Protein 1F5M (pdb70)

Foldseek 3Di:
DPPDDLVVLLDDDLPDALVVLLVSLLVNLCVQLVPAQALLRSQQSNQVSVVSSVVSNVQAWAKWGKWFFDPDDQTKTAGGHMDHDDFDGIGHQPAAQFNPCQVVVAKDWFQAQVPPPRHDDGDPQFGIKIKHFQAAPVGHTGIIIIITGNHGRRDDVVCRVSRNVSSPVSNVRHDD/DDPPDDLCCLLDDALPPALVVLLVSLLVNLCVQLVPAQALQSSQQVNQVSVVSSCVSPVFAWAKWGKWFQDPVHNQKTAGGHMDHDDFDGIDGQPAAQFNPCQNVVHKDWFQARVVPPRHDDRDPQFGTKIKHFQAAPVGHTGIIIIITGNHGPRDDVVCVVSVNVVSPSSNVRHDD

B-factor: mean 28.33, std 9.07, range [12.51, 95.67]

Sequence (353 aa):
STGFHHADHVNYSSNLNKEEILEQLLLSYEGLSDGQVNWVCNLSNASSLIWHAYKSLAVDINWAGFYVTQASEENTLILGPFQGKVACQMIQFGKGVCGTAASTKETQIVPDVNKYPGHIACDGETKSEIVVPIISNDGKTLGVIDIDCLDYEGFDHVDKEFLEKLAKLINKSCVFSSTGFHHADHVNYSSNLNKEEILEQLLLSYEGLSDGQVNWVCNLSNASSLIWHAYKSLAVDINWAGFYVTQASEENTLILGPFQGKVACQMIQFGKGVCGTAASTKETQIVPDVNKYPGHIACDGETKSEIVVPIISNDGKTLGVIDIDCLDYEGFDHVDKEFLEKLAKLINKSCVF

InterPro domains:
  IPR000614 Free Met sulfoxide reductase conserved site [PS01320] (115-132)
  IPR003018 GAF domain [PF01590] (68-174)
  IPR029016 GAF-like domain superfamily [G3DSA:3.30.450.40] (1-180)
  IPR051330 Phosphatase regulators and Met sulfoxide reductases [PTHR21021] (39-167)

CATH classification: 3.30.450.40

Structure (mmCIF, N/CA/C/O backbone):
data_1F5M
#
_entry.id   1F5M
#
_cell.length_a   73.640
_cell.length_b   73.640
_cell.length_c   162.480
_cell.angle_alpha   90.00
_cell.angle_beta   90.00
_cell.angle_gamma   90.00
#
_symmetry.space_group_name_H-M   'P 43 21 2'
#
loop_
_entity.id
_entity.type
_entity.pdbx_description
1 polymer GAF
2 non-polymer 'BROMIDE ION'
3 water water
#
loop_
_atom_site.group_PDB
_atom_site.id
_atom_site.type_symbol
_atom_site.label_atom_id
_atom_site.label_alt_id
_atom_site.label_comp_id
_atom_site.label_asym_id
_atom_site.label_entity_id
_atom_site.label_seq_id
_atom_site.pdbx_PDB_ins_code
_atom_site.Cartn_x
_atom_site.Cartn_y
_atom_site.Cartn_z
_atom_site.occupancy
_atom_site.B_iso_or_equiv
_atom_site.auth_seq_id
_atom_site.auth_comp_id
_atom_site.auth_asym_id
_atom_site.auth_atom_id
_atom_site.pdbx_PDB_model_num
ATOM 1 N N . SER A 1 4 ? 54.007 -4.930 27.645 1.00 37.83 4 SER A N 1
ATOM 2 C CA . SER A 1 4 ? 53.242 -4.971 26.343 1.00 37.44 4 SER A CA 1
ATOM 3 C C . SER A 1 4 ? 51.737 -4.862 26.536 1.00 35.37 4 SER A C 1
ATOM 4 O O . SER A 1 4 ? 51.124 -5.753 27.138 1.00 34.22 4 SER A O 1
ATOM 7 N N . THR A 1 5 ? 51.129 -3.810 25.980 1.00 34.37 5 THR A N 1
ATOM 8 C CA . THR A 1 5 ? 49.690 -3.629 26.129 1.00 33.18 5 THR A CA 1
ATOM 9 C C . THR A 1 5 ? 48.879 -4.745 25.471 1.00 32.52 5 THR A C 1
ATOM 10 O O . THR A 1 5 ? 47.774 -5.033 25.905 1.00 32.27 5 THR A O 1
ATOM 14 N N . GLY A 1 6 ? 49.429 -5.364 24.429 1.00 31.79 6 GLY A N 1
ATOM 15 C CA . GLY A 1 6 ? 48.707 -6.393 23.689 1.00 30.22 6 GLY A CA 1
ATOM 16 C C . GLY A 1 6 ? 47.921 -5.757 22.532 1.00 30.49 6 GLY A C 1
ATOM 17 O O . GLY A 1 6 ? 47.353 -6.475 21.692 1.00 31.12 6 GLY A O 1
ATOM 18 N N . PHE A 1 7 ? 47.858 -4.421 22.497 1.00 27.66 7 PHE A N 1
ATOM 19 C CA . PHE A 1 7 ? 47.146 -3.679 21.429 1.00 26.65 7 PHE A CA 1
ATOM 20 C C . PHE A 1 7 ? 48.049 -3.285 20.236 1.00 27.24 7 PHE A C 1
ATOM 21 O O . PHE A 1 7 ? 49.276 -3.288 20.323 1.00 27.47 7 PHE A O 1
ATOM 29 N N . HIS A 1 8 ? 47.431 -2.941 19.111 1.00 26.28 8 HIS A N 1
ATOM 30 C CA . HIS A 1 8 ? 48.187 -2.499 17.951 1.00 23.78 8 HIS A CA 1
ATOM 31 C C . HIS A 1 8 ? 47.395 -1.281 17.465 1.00 23.05 8 HIS A C 1
ATOM 32 O O . HIS A 1 8 ? 46.196 -1.187 17.767 1.00 21.81 8 HIS A O 1
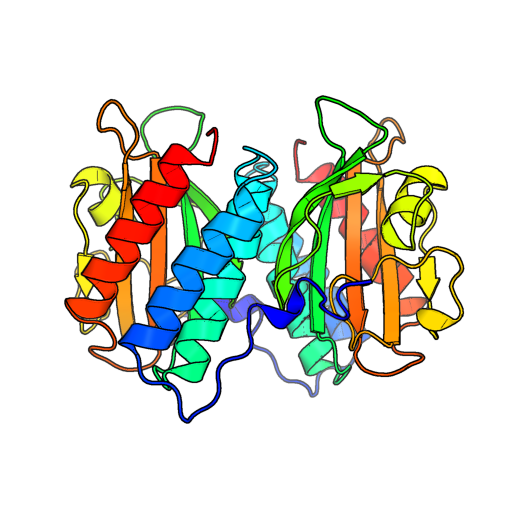ATOM 39 N N . HIS A 1 9 ? 48.054 -0.353 16.766 1.00 20.39 9 HIS A N 1
ATOM 40 C CA . HIS A 1 9 ? 47.357 0.837 16.232 1.00 21.35 9 HIS A CA 1
ATOM 41 C C . HIS A 1 9 ? 46.056 0.485 15.537 1.00 21.08 9 HIS A C 1
ATOM 42 O O . HIS A 1 9 ? 45.041 1.178 15.709 1.00 18.97 9 HIS A O 1
ATOM 49 N N . ALA A 1 10 ? 46.101 -0.566 14.718 1.00 21.45 10 ALA A N 1
ATOM 50 C CA . ALA A 1 10 ? 44.925 -1.002 13.948 1.00 23.58 10 ALA A CA 1
ATOM 51 C C . ALA A 1 10 ? 43.655 -1.231 14.777 1.00 24.05 10 ALA A C 1
ATOM 52 O O . ALA A 1 10 ? 42.537 -1.017 14.300 1.00 24.10 10 ALA A O 1
ATOM 54 N N . ASP A 1 11 ? 43.836 -1.657 16.021 1.00 23.94 11 ASP A N 1
ATOM 55 C CA . ASP A 1 11 ? 42.736 -1.988 16.932 1.00 23.84 11 ASP A CA 1
ATOM 56 C C . ASP A 1 11 ? 41.730 -0.841 17.170 1.00 23.56 11 ASP A C 1
ATOM 57 O O . ASP A 1 11 ? 40.612 -1.089 17.594 1.00 21.74 11 ASP A O 1
ATOM 62 N N . HIS A 1 12 ? 42.143 0.392 16.924 1.00 23.47 12 HIS A N 1
ATOM 63 C CA . HIS A 1 12 ? 41.247 1.537 17.075 1.00 26.46 12 HIS A CA 1
ATOM 64 C C . HIS A 1 12 ? 40.029 1.408 16.158 1.00 27.81 12 HIS A C 1
ATOM 65 O O . HIS A 1 12 ? 38.999 2.036 16.408 1.00 28.79 12 HIS A O 1
ATOM 72 N N . VAL A 1 13 ? 40.120 0.618 15.091 1.00 27.76 13 VAL A N 1
ATOM 73 C CA . VAL A 1 13 ? 38.969 0.528 14.210 1.00 29.60 13 VAL A CA 1
ATOM 74 C C . VAL A 1 13 ? 38.116 -0.705 14.349 1.00 32.08 13 VAL A C 1
ATOM 75 O O . VAL A 1 13 ? 37.636 -1.242 13.380 1.00 34.03 13 VAL A O 1
ATOM 79 N N . ASN A 1 14 ? 37.926 -1.127 15.586 1.00 36.45 14 ASN A N 1
ATOM 80 C CA . ASN A 1 14 ? 37.052 -2.244 15.927 1.00 39.59 14 ASN A CA 1
ATOM 81 C C . ASN A 1 14 ? 35.811 -1.709 16.580 1.00 41.18 14 ASN A C 1
ATOM 82 O O . ASN A 1 14 ? 35.872 -0.975 17.581 1.00 42.13 14 ASN A O 1
ATOM 87 N N . TYR A 1 15 ? 34.672 -2.071 16.007 1.00 41.91 15 TYR A N 1
ATOM 88 C CA . TYR A 1 15 ? 33.390 -1.614 16.528 1.00 41.17 15 TYR A CA 1
ATOM 89 C C . TYR A 1 15 ? 32.380 -2.750 16.380 1.00 42.29 15 TYR A C 1
ATOM 90 O O . TYR A 1 15 ? 32.027 -3.111 15.254 1.00 42.10 15 TYR A O 1
ATOM 99 N N . SER A 1 16 ? 31.913 -3.310 17.490 1.00 41.82 16 SER A N 1
ATOM 100 C CA . SER A 1 16 ? 30.947 -4.390 17.400 1.00 44.54 16 SER A CA 1
ATOM 101 C C . SER A 1 16 ? 29.640 -3.843 16.850 1.00 45.93 16 SER A C 1
ATOM 102 O O . SER A 1 16 ? 29.325 -2.655 17.010 1.00 44.82 16 SER A O 1
ATOM 105 N N . SER A 1 17 ? 28.887 -4.728 16.205 1.00 47.89 17 SER A N 1
ATOM 106 C CA . SER A 1 17 ? 27.612 -4.366 15.610 1.00 48.30 17 SER A CA 1
ATOM 107 C C . SER A 1 17 ? 26.673 -4.070 16.767 1.00 48.56 17 SER A C 1
ATOM 108 O O . SER A 1 17 ? 25.580 -3.509 16.576 1.00 48.50 17 SER A O 1
ATOM 111 N N . ASN A 1 18 ? 27.102 -4.431 17.978 1.00 47.48 18 ASN A N 1
ATOM 112 C CA . ASN A 1 18 ? 26.259 -4.186 19.137 1.00 46.25 18 ASN A CA 1
ATOM 113 C C . ASN A 1 18 ? 26.404 -2.795 19.754 1.00 44.54 18 ASN A C 1
ATOM 114 O O . ASN A 1 18 ? 25.613 -2.408 20.617 1.00 45.77 18 ASN A O 1
ATOM 119 N N . LEU A 1 19 ? 27.405 -2.043 19.311 1.00 42.21 19 LEU A N 1
ATOM 120 C CA . LEU A 1 19 ? 27.604 -0.670 19.785 1.00 41.38 19 LEU A CA 1
ATOM 121 C C . LEU A 1 19 ? 26.620 0.245 19.035 1.00 40.21 19 LEU A C 1
ATOM 122 O O . LEU A 1 19 ? 26.253 -0.054 17.902 1.00 42.55 19 LEU A O 1
ATOM 127 N N . ASN A 1 20 ? 26.178 1.335 19.651 1.00 39.09 20 ASN A N 1
ATOM 128 C CA . ASN A 1 20 ? 25.269 2.255 18.970 1.00 37.82 20 ASN A CA 1
ATOM 129 C C . ASN A 1 20 ? 26.084 3.420 18.402 1.00 37.05 20 ASN A C 1
ATOM 130 O O . ASN A 1 20 ? 27.259 3.580 18.733 1.00 35.93 20 ASN A O 1
ATOM 135 N N . LYS A 1 21 ? 25.443 4.242 17.575 1.00 36.24 21 LYS A N 1
ATOM 136 C CA . LYS A 1 21 ? 26.093 5.374 16.929 1.00 34.53 21 LYS A CA 1
ATOM 137 C C . LYS A 1 21 ? 26.793 6.377 17.860 1.00 34.30 21 LYS A C 1
ATOM 138 O O . LYS A 1 21 ? 27.924 6.811 17.591 1.00 32.30 21 LYS A O 1
ATOM 144 N N . GLU A 1 22 ? 26.133 6.775 18.942 1.00 34.96 22 GLU A N 1
ATOM 145 C CA . GLU A 1 22 ? 26.776 7.704 19.850 1.00 36.15 22 GLU A CA 1
ATOM 146 C C . GLU A 1 22 ? 28.098 7.153 20.409 1.00 35.27 22 GLU A C 1
ATOM 147 O O . GLU A 1 22 ? 29.074 7.888 20.541 1.00 34.29 22 GLU A O 1
ATOM 153 N N . GLU A 1 23 ? 28.106 5.870 20.762 1.00 35.88 23 GLU A N 1
ATOM 154 C CA . GLU A 1 23 ? 29.309 5.201 21.302 1.00 35.72 23 GLU A CA 1
ATOM 155 C C . GLU A 1 23 ? 30.435 5.136 20.282 1.00 33.00 23 GLU A C 1
ATOM 156 O O . GLU A 1 23 ? 31.573 5.511 20.570 1.00 32.21 23 GLU A O 1
ATOM 162 N N . ILE A 1 24 ? 30.124 4.615 19.101 1.00 30.17 24 ILE A N 1
ATOM 163 C CA . ILE A 1 24 ? 31.122 4.549 18.048 1.00 27.82 24 ILE A CA 1
ATOM 164 C C . ILE A 1 24 ? 31.759 5.922 17.800 1.00 26.46 24 ILE A C 1
ATOM 165 O O . ILE A 1 24 ? 32.982 6.032 17.780 1.00 24.48 24 ILE A O 1
ATOM 170 N N . LEU A 1 25 ? 30.946 6.977 17.638 1.00 24.44 25 LEU A N 1
ATOM 171 C CA . LEU A 1 25 ? 31.505 8.277 17.376 1.00 24.29 25 LEU A CA 1
ATOM 172 C C . LEU A 1 25 ? 32.265 8.832 18.586 1.00 24.62 25 LEU A C 1
ATOM 173 O O . LEU A 1 25 ? 33.244 9.573 18.445 1.00 23.75 25 LEU A O 1
ATOM 178 N N . GLU A 1 26 ? 31.820 8.494 19.784 1.00 25.80 26 GLU A N 1
ATOM 179 C CA . GLU A 1 26 ? 32.532 8.967 20.963 1.00 28.34 26 GLU A CA 1
ATOM 180 C C . GLU A 1 26 ? 33.917 8.310 21.010 1.00 25.65 26 GLU A C 1
ATOM 181 O O . GLU A 1 26 ? 34.943 8.966 21.278 1.00 23.28 26 GLU A O 1
ATOM 187 N N . GLN A 1 27 ? 33.939 7.022 20.719 1.00 25.70 27 GLN A N 1
ATOM 188 C CA . GLN A 1 27 ? 35.223 6.293 20.704 1.00 29.29 27 GLN A CA 1
ATOM 189 C C . GLN A 1 27 ? 36.154 6.841 19.607 1.00 28.84 27 GLN A C 1
ATOM 190 O O . GLN A 1 27 ? 37.379 6.914 19.791 1.00 28.16 27 GLN A O 1
ATOM 196 N N . LEU A 1 28 ? 35.575 7.250 18.474 1.00 27.53 28 LEU A N 1
ATOM 197 C CA . LEU A 1 28 ? 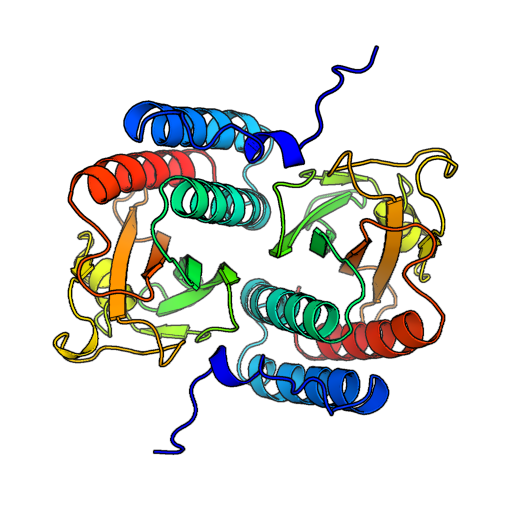36.389 7.779 17.396 1.00 24.71 28 LEU A CA 1
ATOM 198 C C . LEU A 1 28 ? 37.142 9.044 17.829 1.00 24.74 28 LEU A C 1
ATOM 199 O O . LEU A 1 28 ? 38.349 9.159 17.599 1.00 24.61 28 LEU A O 1
ATOM 204 N N . LEU A 1 29 ? 36.450 9.985 18.467 1.00 23.77 29 LEU A N 1
ATOM 205 C CA . LEU A 1 29 ? 37.073 11.224 18.948 1.00 23.18 29 LEU A CA 1
ATOM 206 C C . LEU A 1 29 ? 38.193 10.938 19.941 1.00 23.17 29 LEU A C 1
ATOM 207 O O . LEU A 1 29 ? 39.256 11.600 19.960 1.00 23.96 29 LEU A O 1
ATOM 212 N N . LEU A 1 30 ? 37.907 10.025 20.836 1.00 23.15 30 LEU A N 1
ATOM 213 C CA . LEU A 1 30 ? 38.906 9.623 21.812 1.00 27.16 30 LEU A CA 1
ATOM 214 C C . LEU A 1 30 ? 40.103 8.989 21.094 1.00 25.08 30 LEU A C 1
ATOM 215 O O . LEU A 1 30 ? 41.251 9.283 21.445 1.00 25.49 30 LEU A O 1
ATOM 220 N N . SER A 1 31 ? 39.848 8.108 20.122 1.00 22.99 31 SER A N 1
ATOM 221 C CA . SER A 1 31 ? 40.982 7.464 19.407 1.00 22.06 31 SER A CA 1
ATOM 222 C C . SER A 1 31 ? 41.799 8.545 18.686 1.00 22.76 31 SER A C 1
ATOM 223 O O . SER A 1 31 ? 43.018 8.482 18.703 1.00 21.94 31 SER A O 1
ATOM 226 N N . TYR A 1 32 ? 41.125 9.530 18.071 1.00 21.07 32 TYR A N 1
ATOM 227 C CA . TYR A 1 32 ? 41.797 10.567 17.331 1.00 20.59 32 TYR A CA 1
ATOM 228 C C . TYR A 1 32 ? 42.671 11.352 18.273 1.00 22.87 32 TYR A C 1
ATOM 229 O O . TYR A 1 32 ? 43.730 11.860 17.902 1.00 21.73 32 TYR A O 1
ATOM 238 N N . GLU A 1 33 ? 42.198 11.501 19.503 1.00 24.90 33 GLU A N 1
ATOM 239 C CA . GLU A 1 33 ? 42.947 12.245 20.480 1.00 26.39 33 GLU A CA 1
ATOM 240 C C . GLU A 1 33 ? 44.197 11.450 20.884 1.00 24.89 33 GLU A C 1
ATOM 241 O O . GLU A 1 33 ? 45.307 11.999 20.944 1.00 23.29 33 GLU A O 1
ATOM 247 N N . GLY A 1 34 ? 44.019 10.167 21.149 1.00 24.52 34 GLY A N 1
ATOM 248 C CA . GLY A 1 34 ? 45.154 9.329 21.506 1.00 25.28 34 GLY A CA 1
ATOM 249 C C . GLY A 1 34 ? 46.179 9.255 20.372 1.00 26.29 34 GLY A C 1
ATOM 250 O O . GLY A 1 34 ? 47.393 9.393 20.608 1.00 27.23 34 GLY A O 1
ATOM 251 N N . LEU A 1 35 ? 45.715 9.100 19.132 1.00 23.25 35 LEU A N 1
ATOM 252 C CA . LEU A 1 35 ? 46.655 8.966 18.026 1.00 23.24 35 LEU A CA 1
ATOM 253 C C . LEU A 1 35 ? 47.373 10.227 17.608 1.00 21.97 35 LEU A C 1
ATOM 254 O O . LEU A 1 35 ? 48.477 10.127 17.118 1.00 21.34 35 LEU A O 1
ATOM 259 N N . SER A 1 36 ? 46.746 11.397 17.789 1.00 19.27 36 SER A N 1
ATOM 260 C CA . SER A 1 36 ? 47.329 12.652 17.354 1.00 21.21 36 SER A CA 1
ATOM 261 C C . SER A 1 36 ? 48.099 13.385 18.453 1.00 25.21 36 SER A C 1
ATOM 262 O O . SER A 1 36 ? 48.749 14.416 18.183 1.00 25.21 36 SER A O 1
ATOM 265 N N . ASP A 1 37 ? 48.028 12.870 19.688 1.00 27.24 37 ASP A N 1
ATOM 266 C CA . ASP A 1 37 ? 48.717 13.524 20.794 1.00 32.28 37 ASP A CA 1
ATOM 267 C C . ASP A 1 37 ? 50.195 13.738 20.525 1.00 31.98 37 ASP A C 1
ATOM 268 O O . ASP A 1 37 ? 50.719 14.816 20.784 1.00 35.54 37 ASP A O 1
ATOM 273 N N . GLY A 1 38 ? 50.864 12.715 19.999 1.00 32.20 38 GLY A N 1
ATOM 274 C CA . GLY A 1 38 ? 52.290 12.783 19.759 1.00 30.80 38 GLY A CA 1
ATOM 275 C C . GLY A 1 38 ? 52.970 13.654 18.716 1.00 32.05 38 GLY A C 1
ATOM 276 O O . GLY A 1 38 ? 54.187 13.885 18.853 1.00 30.87 38 GLY A O 1
ATOM 277 N N . GLN A 1 39 ? 52.246 14.119 17.685 1.00 31.39 39 GLN A N 1
ATOM 278 C CA . GLN A 1 39 ? 52.842 14.931 16.608 1.00 31.03 39 GLN A CA 1
ATOM 279 C C . GLN A 1 39 ? 51.848 15.936 16.109 1.00 29.77 39 GLN A C 1
ATOM 280 O O . GLN A 1 39 ? 50.654 15.689 16.195 1.00 30.87 39 GLN A O 1
ATOM 286 N N . VAL A 1 40 ? 52.329 17.052 15.553 1.00 27.95 40 VAL A N 1
ATOM 287 C CA . VAL A 1 40 ? 51.399 18.037 15.000 1.00 27.35 40 VAL A CA 1
ATOM 288 C C . VAL A 1 40 ? 51.370 17.875 13.485 1.00 27.21 40 VAL A C 1
ATOM 289 O O . VAL A 1 40 ? 50.640 18.575 12.799 1.00 26.10 40 VAL A O 1
ATOM 293 N N . ASN A 1 41 ? 52.162 16.927 12.965 1.00 26.21 41 ASN A N 1
ATOM 294 C CA . ASN A 1 41 ? 52.223 16.690 11.514 1.00 26.60 41 ASN A CA 1
ATOM 295 C C . ASN A 1 41 ? 50.821 16.412 10.995 1.00 24.65 41 ASN A C 1
ATOM 296 O O . ASN A 1 41 ? 50.198 15.377 11.298 1.00 24.00 41 ASN A O 1
ATOM 301 N N . TRP A 1 42 ? 50.302 17.340 10.205 1.00 24.81 42 TRP A N 1
ATOM 302 C CA . TRP A 1 42 ? 48.928 17.163 9.765 1.00 24.13 42 TRP A CA 1
ATOM 303 C C . TRP A 1 42 ? 48.694 15.998 8.797 1.00 23.51 42 TRP A C 1
ATOM 304 O O . TRP A 1 42 ? 47.651 15.331 8.866 1.00 23.41 42 TRP A O 1
ATOM 315 N N . VAL A 1 43 ? 49.651 15.700 7.923 1.00 25.84 43 VAL A N 1
ATOM 316 C CA . VAL A 1 43 ? 49.423 14.577 7.002 1.00 23.40 43 VAL A CA 1
ATOM 317 C C . VAL A 1 43 ? 49.212 13.338 7.843 1.00 22.93 43 VAL A C 1
ATOM 318 O O . VAL A 1 43 ? 48.261 12.590 7.617 1.00 23.28 43 VAL A O 1
ATOM 322 N N . CYS A 1 44 ? 50.097 13.126 8.811 1.00 24.53 44 CYS A N 1
ATOM 323 C CA . CYS A 1 44 ? 50.021 11.975 9.708 1.00 24.27 44 CYS A CA 1
ATOM 324 C C . CYS A 1 44 ? 48.704 11.863 10.434 1.00 24.42 44 CYS A C 1
ATOM 325 O O . CYS A 1 44 ? 48.054 10.792 10.415 1.00 22.69 44 CYS A O 1
ATOM 328 N N . ASN A 1 45 ? 48.290 12.968 11.054 1.00 23.87 45 ASN A N 1
ATOM 329 C CA . ASN A 1 45 ? 47.056 12.941 11.815 1.00 22.49 45 ASN A CA 1
ATOM 330 C C . ASN A 1 45 ? 45.835 12.768 10.914 1.00 21.77 45 ASN A C 1
ATOM 331 O O . ASN A 1 45 ? 44.928 11.997 11.260 1.00 20.35 45 ASN A O 1
ATOM 336 N N . LEU A 1 46 ? 45.810 13.417 9.748 1.00 20.34 46 LEU A N 1
ATOM 337 C CA . LEU A 1 46 ? 44.647 13.299 8.867 1.00 22.48 46 LEU A CA 1
ATOM 338 C C . LEU A 1 46 ? 44.534 11.929 8.213 1.00 21.29 46 LEU A C 1
ATOM 339 O O . LEU A 1 46 ? 43.423 11.422 7.959 1.00 23.52 46 LEU A O 1
ATOM 344 N N . SER A 1 47 ? 45.683 11.304 7.955 1.00 21.83 47 SER A N 1
ATOM 345 C CA . SER A 1 47 ? 45.693 10.000 7.358 1.00 19.44 47 SER A CA 1
ATOM 346 C C . SER A 1 47 ? 45.043 9.039 8.321 1.00 19.04 47 SER A C 1
ATOM 347 O O . SER A 1 47 ? 44.176 8.276 7.917 1.00 17.81 47 SER A O 1
ATOM 350 N N . ASN A 1 48 ? 45.460 9.052 9.586 1.00 16.59 48 ASN A N 1
ATOM 351 C CA . ASN A 1 48 ? 44.852 8.141 10.578 1.00 16.27 48 ASN A CA 1
ATOM 352 C C . ASN A 1 48 ? 43.398 8.562 10.806 1.00 16.38 48 ASN A C 1
ATOM 353 O O . ASN A 1 48 ? 42.487 7.716 10.978 1.00 17.78 48 ASN A O 1
ATOM 358 N N . ALA A 1 49 ? 43.148 9.857 10.776 1.00 17.19 49 ALA A N 1
ATOM 359 C CA . ALA A 1 49 ? 41.768 10.331 10.921 1.00 19.44 49 ALA A CA 1
ATOM 360 C C . ALA A 1 49 ? 40.858 9.765 9.831 1.00 19.99 49 ALA A C 1
ATOM 361 O O . ALA A 1 49 ? 39.734 9.372 10.134 1.00 17.27 49 ALA A O 1
ATOM 363 N N . SER A 1 50 ? 41.329 9.687 8.573 1.00 19.52 50 SER A N 1
ATOM 364 C CA . SER A 1 50 ? 40.458 9.191 7.514 1.00 19.82 50 SER A CA 1
ATOM 365 C C . SER A 1 50 ? 40.031 7.718 7.708 1.00 20.45 50 SER A C 1
ATOM 366 O O . SER A 1 50 ? 38.925 7.303 7.320 1.00 18.73 50 SER A O 1
ATOM 369 N N . SER A 1 51 ? 40.943 6.932 8.281 1.00 21.62 51 SER A N 1
ATOM 370 C CA . SER A 1 51 ? 40.723 5.544 8.549 1.00 20.09 51 SER A CA 1
ATOM 371 C C . SER A 1 51 ? 39.715 5.416 9.676 1.00 20.03 51 SER A C 1
ATOM 372 O O . SER A 1 51 ? 38.793 4.575 9.633 1.00 18.93 51 SER A O 1
ATOM 375 N N . LEU A 1 52 ? 39.902 6.205 10.729 1.00 19.18 52 LEU A N 1
ATOM 376 C CA . LEU A 1 52 ? 38.917 6.213 11.812 1.00 20.73 52 LEU A CA 1
ATOM 377 C C . LEU A 1 52 ? 37.511 6.493 11.246 1.00 19.83 52 LEU A C 1
ATOM 378 O O . LEU A 1 52 ? 36.561 5.727 11.500 1.00 17.64 52 LEU A O 1
ATOM 383 N N . ILE A 1 53 ? 37.375 7.571 10.479 1.00 21.27 53 ILE A N 1
ATOM 384 C CA . ILE A 1 53 ? 36.040 7.939 9.936 1.00 20.32 53 ILE A CA 1
ATOM 385 C C . ILE A 1 53 ? 35.461 6.842 9.083 1.00 20.33 53 ILE A C 1
ATOM 386 O O . ILE A 1 53 ? 34.312 6.456 9.282 1.00 20.53 53 ILE A O 1
ATOM 391 N N . TRP A 1 54 ? 36.280 6.294 8.173 1.00 21.61 54 TRP A N 1
ATOM 392 C CA . TRP A 1 54 ? 35.849 5.241 7.251 1.00 21.09 54 TRP A CA 1
ATOM 393 C C . TRP A 1 54 ? 35.333 4.039 7.976 1.00 23.41 54 TRP A C 1
ATOM 394 O O . TRP A 1 54 ? 34.251 3.527 7.672 1.00 20.46 54 TRP A O 1
ATOM 405 N N . HIS A 1 55 ? 36.122 3.553 8.934 1.00 23.82 55 HIS A N 1
ATOM 406 C CA . HIS A 1 55 ? 35.704 2.367 9.626 1.00 23.62 55 HIS A CA 1
ATOM 407 C C . HIS A 1 55 ? 34.543 2.607 10.530 1.00 23.26 55 HIS A C 1
ATOM 408 O O . HIS A 1 55 ? 33.650 1.747 10.639 1.00 23.70 55 HIS A O 1
ATOM 415 N N . ALA A 1 56 ? 34.510 3.769 11.157 1.00 22.73 56 ALA A N 1
ATOM 416 C CA . ALA A 1 56 ? 33.363 4.061 12.008 1.00 24.31 56 ALA A CA 1
ATOM 417 C C . ALA A 1 56 ? 32.078 4.007 11.166 1.00 25.23 56 ALA A C 1
ATOM 418 O O . ALA A 1 56 ? 31.066 3.408 11.592 1.00 22.86 56 ALA A O 1
ATOM 420 N N . TYR A 1 57 ? 32.095 4.619 9.975 1.00 26.17 57 TYR A N 1
ATOM 421 C CA . TYR A 1 57 ? 30.873 4.620 9.164 1.00 24.83 57 TYR A CA 1
ATOM 422 C C . TYR A 1 57 ? 30.514 3.282 8.580 1.00 27.20 57 TYR A C 1
ATOM 423 O O . TYR A 1 57 ? 29.327 2.963 8.420 1.00 24.78 57 TYR A O 1
ATOM 432 N N . LYS A 1 58 ? 31.518 2.446 8.313 1.00 30.20 58 LYS A N 1
ATOM 433 C CA . LYS A 1 58 ? 31.225 1.130 7.785 1.00 32.22 58 LYS A CA 1
ATOM 434 C C . LYS A 1 58 ? 30.527 0.323 8.879 1.00 33.97 58 LYS A C 1
ATOM 435 O O . LYS A 1 58 ? 29.619 -0.490 8.620 1.00 33.16 58 LYS A O 1
ATOM 441 N N . SER A 1 59 ? 30.925 0.546 10.121 1.00 35.26 59 SER A N 1
ATOM 442 C CA . SER A 1 59 ? 30.293 -0.200 11.207 1.00 37.10 59 SER A CA 1
ATOM 443 C C . SER A 1 59 ? 28.852 0.290 11.405 1.00 37.43 59 SER A C 1
ATOM 444 O O . SER A 1 59 ? 27.949 -0.486 11.762 1.00 39.54 59 SER A O 1
ATOM 447 N N . LEU A 1 60 ? 28.632 1.578 11.171 1.00 36.19 60 LEU A N 1
ATOM 448 C CA . LEU A 1 60 ? 27.291 2.151 11.305 1.00 35.42 60 LEU A CA 1
ATOM 449 C C . LEU A 1 60 ? 26.326 1.725 10.202 1.00 34.21 60 LEU A C 1
ATOM 450 O O . LEU A 1 60 ? 25.159 2.087 10.232 1.00 35.86 60 LEU A O 1
ATOM 455 N N . ALA A 1 61 ? 26.803 0.980 9.222 1.00 34.21 61 ALA A N 1
ATOM 456 C CA . ALA A 1 61 ? 25.954 0.534 8.128 1.00 35.36 61 ALA A CA 1
ATOM 457 C C . ALA A 1 61 ? 25.448 1.689 7.228 1.00 36.05 61 ALA A C 1
ATOM 458 O O . ALA A 1 61 ? 24.430 1.551 6.547 1.00 32.57 61 ALA A O 1
ATOM 460 N N . VAL A 1 62 ? 26.154 2.833 7.246 1.00 36.46 62 VAL A N 1
ATOM 461 C CA . VAL A 1 62 ? 25.816 3.941 6.342 1.00 36.94 62 VAL A CA 1
ATOM 462 C C . VAL A 1 62 ? 26.655 3.479 5.172 1.00 35.22 62 VAL A C 1
ATOM 463 O O . VAL A 1 62 ? 27.827 3.196 5.354 1.00 38.24 62 VAL A O 1
ATOM 467 N N . ASP A 1 63 ? 26.099 3.374 3.975 1.00 33.72 63 ASP A N 1
ATOM 468 C CA . ASP A 1 63 ? 26.928 2.882 2.880 1.00 30.09 63 ASP A CA 1
ATOM 469 C C . ASP A 1 63 ? 27.882 3.929 2.332 1.00 27.53 63 ASP A C 1
ATOM 470 O O . ASP A 1 63 ? 27.668 4.438 1.223 1.00 28.78 63 ASP A O 1
ATOM 475 N N . ILE A 1 64 ? 28.948 4.251 3.058 1.00 23.99 64 ILE A N 1
ATOM 476 C CA . ILE A 1 64 ? 29.876 5.257 2.539 1.00 22.41 64 ILE A CA 1
ATOM 477 C C . ILE A 1 64 ? 30.883 4.736 1.509 1.00 19.75 64 ILE A C 1
ATOM 478 O O . ILE A 1 64 ? 31.307 3.592 1.592 1.00 21.64 64 ILE A O 1
ATOM 483 N N . ASN A 1 65 ? 31.278 5.573 0.544 1.00 20.72 65 ASN A N 1
ATOM 484 C CA . ASN A 1 65 ? 32.245 5.183 -0.495 1.00 19.96 65 ASN A CA 1
ATOM 485 C C . ASN A 1 65 ? 33.485 6.070 -0.475 1.00 20.30 65 ASN A C 1
ATOM 486 O O . ASN A 1 65 ? 34.439 5.811 -1.205 1.00 21.21 65 ASN A O 1
ATOM 491 N N . TRP A 1 66 ? 33.488 7.113 0.340 1.00 20.92 66 TRP A N 1
ATOM 492 C CA . TRP A 1 66 ? 34.701 7.954 0.444 1.00 20.36 66 TRP A CA 1
ATOM 493 C C . TRP A 1 66 ? 34.733 8.652 1.775 1.00 22.00 66 TRP A C 1
ATOM 494 O O . TRP A 1 66 ? 33.690 9.113 2.257 1.00 21.20 66 TRP A O 1
ATOM 505 N N . ALA A 1 67 ? 35.914 8.715 2.396 1.00 20.15 67 ALA A N 1
ATOM 506 C CA . ALA A 1 67 ? 36.061 9.435 3.661 1.00 19.33 67 ALA A CA 1
ATOM 507 C C . ALA A 1 67 ? 37.420 10.106 3.701 1.00 18.85 67 ALA A C 1
ATOM 508 O O . ALA A 1 67 ? 38.486 9.441 3.787 1.00 19.36 67 ALA A O 1
ATOM 510 N N . GLY A 1 68 ? 37.401 11.418 3.602 1.00 16.74 68 GLY A N 1
ATOM 511 C CA . GLY A 1 68 ? 38.662 12.162 3.599 1.00 17.19 68 GLY A CA 1
ATOM 512 C C . GLY A 1 68 ? 38.694 13.640 3.791 1.00 18.65 68 GLY A C 1
ATOM 513 O O . GLY A 1 68 ? 37.701 14.263 4.209 1.00 21.24 68 GLY A O 1
ATOM 514 N N . PHE A 1 69 ? 39.821 14.231 3.404 1.00 19.71 69 PHE A N 1
ATOM 515 C CA . PHE A 1 69 ? 40.079 15.646 3.604 1.00 21.37 69 PHE A CA 1
ATOM 516 C C . PHE A 1 69 ? 40.658 16.397 2.417 1.00 22.20 69 PHE A C 1
ATOM 517 O O . PHE A 1 69 ? 41.344 15.810 1.595 1.00 21.85 69 PHE A O 1
ATOM 525 N N . TYR A 1 70 ? 40.344 17.688 2.311 1.00 20.75 70 TYR A N 1
ATOM 526 C CA . TYR A 1 70 ? 41.045 18.523 1.318 1.00 21.35 70 TYR A CA 1
ATOM 527 C C . TYR A 1 70 ? 41.657 19.554 2.256 1.00 21.98 70 TYR A C 1
ATOM 528 O O . TYR A 1 70 ? 41.087 19.835 3.308 1.00 22.70 70 TYR A O 1
ATOM 537 N N . VAL A 1 71 ? 42.784 20.142 1.879 1.00 23.38 71 VAL A N 1
ATOM 538 C CA . VAL A 1 71 ? 43.441 21.124 2.726 1.00 26.95 71 VAL A CA 1
ATOM 539 C C . VAL A 1 71 ? 43.625 22.414 1.928 1.00 28.92 71 VAL A C 1
ATOM 540 O O . VAL A 1 71 ? 43.874 22.376 0.726 1.00 27.03 71 VAL A O 1
ATOM 544 N N . THR A 1 72 ? 43.464 23.557 2.593 1.00 30.32 72 THR A N 1
ATOM 545 C CA . THR A 1 72 ? 43.611 24.835 1.920 1.00 31.30 72 THR A CA 1
ATOM 546 C C . THR A 1 72 ? 45.038 24.911 1.430 1.00 32.78 72 THR A C 1
ATOM 547 O O . THR A 1 72 ? 45.972 24.742 2.197 1.00 30.74 72 THR A O 1
ATOM 551 N N . GLN A 1 73 ? 45.193 25.148 0.136 1.00 34.95 73 GLN A N 1
ATOM 552 C CA . GLN A 1 73 ? 46.507 25.185 -0.464 1.00 39.60 73 GLN A CA 1
ATOM 553 C C . GLN A 1 73 ? 47.355 26.312 0.081 1.00 42.18 73 GLN A C 1
ATOM 554 O O . GLN A 1 73 ? 46.882 27.429 0.251 1.00 41.06 73 GLN A O 1
ATOM 560 N N . ALA A 1 74 ? 48.615 26.001 0.361 1.00 45.28 74 ALA A N 1
ATOM 561 C CA . ALA A 1 74 ? 49.543 26.972 0.920 1.00 49.87 74 ALA A CA 1
ATOM 562 C C . ALA A 1 74 ? 49.791 28.136 -0.043 1.00 52.50 74 ALA A C 1
ATOM 563 O O . ALA A 1 74 ? 50.073 29.256 0.388 1.00 54.03 74 ALA A O 1
ATOM 565 N N . SER A 1 75 ? 49.671 27.878 -1.342 1.00 55.26 75 SER A N 1
ATOM 566 C CA . SER A 1 75 ? 49.900 28.922 -2.341 1.00 58.01 75 SER A CA 1
ATOM 567 C C . SER A 1 75 ? 48.945 30.138 -2.223 1.00 59.17 75 SER A C 1
ATOM 568 O O . SER A 1 75 ? 48.613 30.599 -1.121 1.00 59.42 75 SER A O 1
ATOM 571 N N . GLU A 1 76 ? 48.517 30.653 -3.370 1.00 60.29 76 GLU A N 1
ATOM 572 C CA . GLU A 1 76 ? 47.650 31.826 -3.421 1.00 61.10 76 GLU A CA 1
ATOM 573 C C . GLU A 1 76 ? 46.162 31.621 -3.112 1.00 60.66 76 GLU A C 1
ATOM 574 O O . GLU A 1 76 ? 45.782 30.656 -2.413 1.00 60.25 76 GLU A O 1
ATOM 580 N N . GLU A 1 77 ? 45.359 32.561 -3.650 1.00 59.24 77 GLU A N 1
ATOM 581 C CA . GLU A 1 77 ? 43.895 32.629 -3.522 1.00 57.54 77 GLU A CA 1
ATOM 582 C C . GLU A 1 77 ? 43.257 31.265 -3.286 1.00 54.49 77 GLU A C 1
ATOM 583 O O . GLU A 1 77 ? 43.270 30.396 -4.163 1.00 54.23 77 GLU A O 1
ATOM 589 N N . ASN A 1 78 ? 42.652 31.135 -2.109 1.00 50.95 78 ASN A N 1
ATOM 590 C CA . ASN A 1 78 ? 42.051 29.909 -1.646 1.00 46.59 78 ASN A CA 1
ATOM 591 C C . ASN A 1 78 ? 41.465 28.868 -2.596 1.00 42.22 78 ASN A C 1
ATOM 592 O O . ASN A 1 78 ? 40.468 29.028 -3.304 1.00 39.17 78 ASN A O 1
ATOM 597 N N . THR A 1 79 ? 42.202 27.770 -2.550 1.00 37.12 79 THR A N 1
ATOM 598 C CA . THR A 1 79 ? 42.021 26.577 -3.322 1.00 32.87 79 THR A CA 1
ATOM 599 C C . THR A 1 79 ? 42.156 25.438 -2.317 1.00 28.72 79 THR A C 1
ATOM 600 O O . THR A 1 79 ? 42.975 25.517 -1.407 1.00 26.71 79 THR A O 1
ATOM 604 N N . LEU A 1 80 ? 41.323 24.411 -2.451 1.00 26.11 80 LEU A N 1
ATOM 605 C CA . LEU A 1 80 ? 41.437 23.233 -1.609 1.00 22.89 80 LEU A CA 1
ATOM 606 C C . LEU A 1 80 ? 42.283 22.256 -2.442 1.00 22.43 80 LEU A C 1
ATOM 607 O O . LEU A 1 80 ? 42.062 22.123 -3.658 1.00 22.57 80 LEU A O 1
ATOM 612 N N . ILE A 1 81 ? 43.228 21.576 -1.811 1.00 23.42 81 ILE A N 1
ATOM 613 C CA . ILE A 1 81 ? 44.048 20.556 -2.491 1.00 26.10 81 ILE A CA 1
ATOM 614 C C . ILE A 1 81 ? 43.828 19.193 -1.758 1.00 26.62 81 ILE A C 1
ATOM 615 O O . ILE A 1 81 ? 43.810 19.134 -0.510 1.00 24.63 81 ILE A O 1
ATOM 620 N N . LEU A 1 82 ? 43.658 18.129 -2.549 1.00 25.82 82 LEU A N 1
ATOM 621 C CA . LEU A 1 82 ? 43.409 16.755 -2.080 1.00 23.58 82 LEU A CA 1
ATOM 622 C C . LEU A 1 82 ? 44.363 16.380 -0.944 1.00 21.68 82 LEU A C 1
ATOM 623 O O . LEU A 1 82 ? 45.548 16.659 -1.038 1.00 22.51 82 LEU A O 1
ATOM 628 N N . GLY A 1 83 ? 43.827 15.791 0.123 1.00 19.47 83 GLY A N 1
ATOM 629 C CA . GLY A 1 83 ? 44.615 15.367 1.274 1.00 19.67 83 GLY A CA 1
ATOM 630 C C . GLY A 1 83 ? 44.326 13.895 1.514 1.00 23.61 83 GLY A C 1
ATOM 631 O O . GLY A 1 83 ? 43.701 13.259 0.657 1.00 24.60 83 GLY A O 1
ATOM 632 N N . PRO A 1 84 ? 44.730 13.307 2.659 1.00 22.05 84 PRO A N 1
ATOM 633 C CA . PRO A 1 84 ? 44.469 11.883 2.884 1.00 21.43 84 PRO A CA 1
ATOM 634 C C . PRO A 1 84 ? 43.019 11.495 2.843 1.00 21.04 84 PRO A C 1
ATOM 635 O O . PRO A 1 84 ? 42.115 12.272 3.269 1.00 18.61 84 PRO A O 1
ATOM 639 N N . PHE A 1 85 ? 42.795 10.282 2.374 1.00 19.60 85 PHE A N 1
ATOM 640 C CA . PHE A 1 85 ? 41.422 9.757 2.291 1.00 19.68 85 PHE A CA 1
ATOM 641 C C . PHE A 1 85 ? 41.356 8.265 2.206 1.00 16.94 85 PHE A C 1
ATOM 642 O O . PHE A 1 85 ? 42.353 7.606 1.898 1.00 19.65 85 PHE A O 1
ATOM 650 N N . GLN A 1 86 ? 40.191 7.705 2.541 1.00 18.15 86 GLN A N 1
ATOM 651 C CA . GLN A 1 86 ? 39.928 6.250 2.385 1.00 19.37 86 GLN A CA 1
ATOM 652 C C . GLN A 1 86 ? 38.869 6.189 1.284 1.00 20.12 86 GLN A C 1
ATOM 653 O O . GLN A 1 86 ? 37.837 6.899 1.350 1.00 18.92 86 GLN A O 1
ATOM 659 N N . GLY A 1 87 ? 39.106 5.391 0.255 1.00 15.72 87 GLY A N 1
ATOM 660 C CA . GLY A 1 87 ? 38.123 5.359 -0.816 1.00 20.95 87 GLY A CA 1
ATOM 661 C C . GLY A 1 87 ? 38.732 5.299 -2.205 1.00 20.76 87 GLY A C 1
ATOM 662 O O . GLY A 1 87 ? 39.871 4.840 -2.344 1.00 18.85 87 GLY A O 1
ATOM 663 N N . LYS A 1 88 ? 37.979 5.712 -3.234 1.00 20.63 88 LYS A N 1
ATOM 664 C CA . LYS A 1 88 ? 38.508 5.665 -4.608 1.00 19.67 88 LYS A CA 1
ATOM 665 C C . LYS A 1 88 ? 39.187 6.984 -4.961 1.00 19.79 88 LYS A C 1
ATOM 666 O O . LYS A 1 88 ? 38.980 7.983 -4.285 1.00 19.89 88 LYS A O 1
ATOM 672 N N . VAL A 1 89 ? 39.990 6.970 -6.027 1.00 20.34 89 VAL A N 1
ATOM 673 C CA . VAL A 1 89 ? 40.722 8.150 -6.527 1.00 18.13 89 VAL A CA 1
ATOM 674 C C . VAL A 1 89 ? 39.735 9.325 -6.640 1.00 18.60 89 VAL A C 1
ATOM 675 O O . VAL A 1 89 ? 38.600 9.155 -7.067 1.00 20.99 89 VAL A O 1
ATOM 679 N N . ALA A 1 90 ? 40.206 10.493 -6.219 1.00 19.56 90 ALA A N 1
ATOM 680 C CA . ALA A 1 90 ? 39.424 11.704 -6.119 1.00 20.44 90 ALA A CA 1
ATOM 681 C C . ALA A 1 90 ? 40.026 12.892 -6.841 1.00 21.54 90 ALA A C 1
ATOM 682 O O . ALA A 1 90 ? 41.190 12.877 -7.212 1.00 20.61 90 ALA A O 1
ATOM 684 N N . CYS A 1 91 ? 39.194 13.931 -7.025 1.00 20.79 91 CYS A N 1
ATOM 685 C CA . CYS A 1 91 ? 39.588 15.167 -7.657 1.00 22.43 91 CYS A CA 1
ATOM 686 C C . CYS A 1 91 ? 40.767 15.799 -6.921 1.00 21.73 91 CYS A C 1
ATOM 687 O O . CYS A 1 91 ? 40.792 15.842 -5.694 1.00 20.81 91 CYS A O 1
ATOM 690 N N . GLN A 1 92 ? 41.728 16.330 -7.670 1.00 23.00 92 GLN A N 1
ATOM 691 C CA . GLN A 1 92 ? 42.934 16.894 -7.075 1.00 24.98 92 GLN A CA 1
ATOM 692 C C . GLN A 1 92 ? 42.836 18.271 -6.449 1.00 26.76 92 GLN A C 1
ATOM 693 O O . GLN A 1 92 ? 43.553 18.576 -5.488 1.00 26.06 92 GLN A O 1
ATOM 699 N N . MET A 1 93 ? 41.960 19.113 -6.986 1.00 26.94 93 MET A N 1
ATOM 700 C CA . MET A 1 93 ? 41.876 20.454 -6.470 1.00 28.70 93 MET A CA 1
ATOM 701 C C . MET A 1 93 ? 40.498 21.004 -6.671 1.00 25.83 93 MET A C 1
ATOM 702 O O . MET A 1 93 ? 39.857 20.722 -7.688 1.00 27.33 93 MET A O 1
ATOM 707 N N . ILE A 1 94 ? 40.047 21.789 -5.700 1.00 24.22 94 ILE A N 1
ATOM 708 C CA . ILE A 1 94 ? 38.740 22.400 -5.745 1.00 24.48 94 ILE A CA 1
ATOM 709 C C . ILE A 1 94 ? 38.902 23.854 -5.339 1.00 26.90 94 ILE A C 1
ATOM 710 O O . ILE A 1 94 ? 39.539 24.158 -4.302 1.00 26.92 94 ILE A O 1
ATOM 715 N N . GLN A 1 95 ? 38.332 24.756 -6.141 1.00 26.50 95 GLN A N 1
ATOM 716 C CA . GLN A 1 95 ? 38.409 26.176 -5.825 1.00 27.33 95 GLN A CA 1
ATOM 717 C C . GLN A 1 95 ? 37.371 26.506 -4.764 1.00 24.41 95 GLN A C 1
ATOM 718 O O . GLN A 1 95 ? 36.308 25.926 -4.734 1.00 24.66 95 GLN A O 1
ATOM 724 N N . PHE A 1 96 ? 37.680 27.422 -3.872 1.00 23.93 96 PHE A N 1
ATOM 725 C CA . PHE A 1 96 ? 36.691 27.803 -2.871 1.00 25.81 96 PHE A CA 1
ATOM 726 C C . PHE A 1 96 ? 35.430 28.268 -3.609 1.00 26.52 96 PHE A C 1
ATOM 727 O O . PHE A 1 96 ? 35.510 28.889 -4.689 1.00 26.12 96 PHE A O 1
ATOM 735 N N . GLY A 1 97 ? 34.270 27.950 -3.055 1.00 24.20 97 GLY A N 1
ATOM 736 C CA . GLY A 1 97 ? 33.031 28.381 -3.692 1.00 23.53 97 GLY A CA 1
ATOM 737 C C . GLY A 1 97 ? 32.484 27.393 -4.699 1.00 22.12 97 GLY A C 1
ATOM 738 O O . GLY A 1 97 ? 31.337 27.524 -5.110 1.00 23.67 97 GLY A O 1
ATOM 739 N N . LYS A 1 98 ? 33.274 26.382 -5.074 1.00 22.62 98 LYS A N 1
ATOM 740 C CA . LYS A 1 98 ? 32.835 25.391 -6.067 1.00 22.80 98 LYS A CA 1
ATOM 741 C C . LYS A 1 98 ? 32.476 24.010 -5.519 1.00 22.00 98 LYS A C 1
ATOM 742 O O . LYS A 1 98 ? 33.326 23.344 -4.897 1.00 21.86 98 LYS A O 1
ATOM 748 N N . GLY A 1 99 ? 31.267 23.538 -5.818 1.00 20.52 99 GLY A N 1
ATOM 749 C CA . GLY A 1 99 ? 30.838 22.239 -5.317 1.00 19.46 99 GLY A CA 1
ATOM 750 C C . GLY A 1 99 ? 30.612 22.249 -3.797 1.00 20.45 99 GLY A C 1
ATOM 751 O O . GLY A 1 99 ? 30.780 23.290 -3.154 1.00 21.05 99 GLY A O 1
ATOM 752 N N . VAL A 1 100 ? 30.243 21.103 -3.215 1.00 21.89 100 VAL A N 1
ATOM 753 C CA . VAL A 1 100 ? 29.982 21.029 -1.780 1.00 21.81 100 VAL A CA 1
ATOM 754 C C . VAL A 1 100 ? 31.206 21.356 -0.916 1.00 21.65 100 VAL A C 1
ATOM 755 O O . VAL A 1 100 ? 31.069 22.060 0.091 1.00 21.83 100 VAL A O 1
ATOM 759 N N . CYS A 1 101 ? 32.383 20.835 -1.275 1.00 20.57 101 CYS A N 1
ATOM 760 C CA . CYS A 1 101 ? 33.591 21.119 -0.515 1.00 22.10 101 CYS A CA 1
ATOM 761 C C . CYS A 1 101 ? 33.947 22.594 -0.627 1.00 21.09 101 CYS A C 1
ATOM 762 O O . CYS A 1 101 ? 34.258 23.220 0.375 1.00 20.44 101 CYS A O 1
ATOM 765 N N . GLY A 1 102 ? 33.914 23.143 -1.847 1.00 20.09 102 GLY A N 1
ATOM 766 C CA . GLY A 1 102 ? 34.266 24.541 -2.038 1.00 20.72 102 GLY A CA 1
ATOM 767 C C . GLY A 1 102 ? 33.254 25.450 -1.341 1.00 21.08 102 GLY A C 1
ATOM 768 O O . GLY A 1 102 ? 33.606 26.545 -0.889 1.00 19.41 102 GLY A O 1
ATOM 769 N N . THR A 1 103 ? 32.012 24.982 -1.210 1.00 20.15 103 THR A N 1
ATOM 770 C CA . THR A 1 103 ? 30.939 25.776 -0.560 1.00 19.09 103 THR A CA 1
ATOM 771 C C . THR A 1 103 ? 31.194 25.778 0.946 1.00 21.71 103 THR A C 1
ATOM 772 O O . THR A 1 103 ? 31.039 26.804 1.594 1.00 20.91 103 THR A O 1
ATOM 776 N N . ALA A 1 104 ? 31.635 24.636 1.493 1.00 23.19 104 ALA A N 1
ATOM 777 C CA . ALA A 1 104 ? 31.953 24.553 2.909 1.00 21.86 104 ALA A CA 1
ATOM 778 C C . ALA A 1 104 ? 33.158 25.482 3.161 1.00 24.13 104 ALA A C 1
ATOM 779 O O . ALA A 1 104 ? 33.273 26.096 4.204 1.00 23.14 104 ALA A O 1
ATOM 781 N N . ALA A 1 105 ? 34.087 25.546 2.217 1.00 25.14 105 ALA A N 1
ATOM 782 C CA . ALA A 1 105 ? 35.267 26.393 2.421 1.00 26.09 105 ALA A CA 1
ATOM 783 C C . ALA A 1 105 ? 34.950 27.897 2.393 1.00 24.31 105 ALA A C 1
ATOM 784 O O . ALA A 1 105 ? 35.484 28.672 3.188 1.00 25.84 105 ALA A O 1
ATOM 786 N N . SER A 1 106 ? 34.092 28.334 1.488 1.00 25.53 106 SER A N 1
ATOM 787 C CA . SER A 1 106 ? 33.786 29.767 1.459 1.00 27.83 106 SER A CA 1
ATOM 788 C C . SER A 1 106 ? 32.814 30.204 2.534 1.00 25.95 106 SER A C 1
ATOM 789 O O . SER A 1 106 ? 32.932 31.310 3.036 1.00 27.94 106 SER A O 1
ATOM 792 N N . THR A 1 107 ? 31.878 29.348 2.925 1.00 25.38 107 THR A N 1
ATOM 793 C CA . THR A 1 107 ? 30.918 29.748 3.940 1.00 23.21 107 THR A CA 1
ATOM 794 C C . THR A 1 107 ? 31.397 29.494 5.363 1.00 23.43 107 THR A C 1
ATOM 795 O O . THR A 1 107 ? 30.881 30.095 6.296 1.00 22.47 107 THR A O 1
ATOM 799 N N . LYS A 1 108 ? 32.367 28.586 5.528 1.00 21.08 108 LYS A N 1
ATOM 800 C CA . LYS A 1 108 ? 32.864 28.176 6.813 1.00 20.66 108 LYS A CA 1
ATOM 801 C C . LYS A 1 108 ? 31.723 27.536 7.560 1.00 22.95 108 LYS A C 1
ATOM 802 O O . LYS A 1 108 ? 31.623 27.605 8.798 1.00 22.85 108 LYS A O 1
ATOM 808 N N . GLU A 1 109 ? 30.866 26.863 6.818 1.00 19.37 109 GLU A N 1
ATOM 809 C CA . GLU A 1 109 ? 29.743 26.231 7.457 1.00 22.21 109 GLU A CA 1
ATOM 810 C C . GLU A 1 109 ? 29.619 24.814 6.946 1.00 21.95 109 GLU A C 1
ATOM 811 O O . GLU A 1 109 ? 30.081 24.498 5.867 1.00 23.86 109 GLU A O 1
ATOM 817 N N . THR A 1 110 ? 28.995 23.950 7.723 1.00 23.45 110 THR A N 1
ATOM 818 C CA . THR A 1 110 ? 28.786 22.571 7.322 1.00 23.45 110 THR A CA 1
ATOM 819 C C . THR A 1 110 ? 27.750 22.436 6.230 1.00 24.17 110 THR A C 1
ATOM 820 O O . THR A 1 110 ? 26.734 23.136 6.222 1.00 23.51 110 THR A O 1
ATOM 824 N N . GLN A 1 111 ? 28.011 21.542 5.271 1.00 22.84 111 GLN A N 1
ATOM 825 C CA . GLN A 1 111 ? 27.059 21.320 4.197 1.00 21.24 111 GLN A CA 1
ATOM 826 C C . GLN A 1 111 ? 26.582 19.879 4.198 1.00 20.84 111 GLN A C 1
ATOM 827 O O . GLN A 1 111 ? 27.406 18.915 4.238 1.00 21.54 111 GLN A O 1
ATOM 833 N N . ILE A 1 112 ? 25.266 19.707 4.183 1.00 19.48 112 ILE A N 1
ATOM 834 C CA . ILE A 1 112 ? 24.650 18.382 4.134 1.00 19.53 112 ILE A CA 1
ATOM 835 C C . ILE A 1 112 ? 23.787 18.295 2.870 1.00 23.18 112 ILE A C 1
ATOM 836 O O . ILE A 1 112 ? 22.756 18.984 2.730 1.00 24.66 112 ILE A O 1
ATOM 841 N N . VAL A 1 113 ? 24.215 17.450 1.930 1.00 20.88 113 VAL A N 1
ATOM 842 C CA . VAL A 1 113 ? 23.537 17.298 0.644 1.00 21.28 113 VAL A CA 1
ATOM 843 C C . VAL A 1 113 ? 22.864 15.931 0.510 1.00 20.91 113 VAL A C 1
ATOM 844 O O . VAL A 1 113 ? 23.538 14.878 0.450 1.00 21.78 113 VAL A O 1
ATOM 848 N N . PRO A 1 114 ? 21.521 15.924 0.491 1.00 20.97 114 PRO A N 1
ATOM 849 C CA . PRO A 1 114 ? 20.746 14.690 0.377 1.00 21.96 114 PRO A CA 1
ATOM 850 C C . PRO A 1 114 ? 20.760 14.016 -0.978 1.00 22.85 114 PRO A C 1
ATOM 851 O O . PRO A 1 114 ? 20.528 12.813 -1.053 1.00 24.40 114 PRO A O 1
ATOM 855 N N . ASP A 1 115 ? 21.034 14.773 -2.040 1.00 23.17 115 ASP A N 1
ATOM 856 C CA . ASP A 1 115 ? 21.072 14.237 -3.411 1.00 22.01 115 ASP A CA 1
ATOM 857 C C . ASP A 1 115 ? 21.987 15.157 -4.203 1.00 22.57 115 ASP A C 1
ATOM 858 O O . ASP A 1 115 ? 21.576 16.257 -4.604 1.00 18.83 115 ASP A O 1
ATOM 863 N N . VAL A 1 116 ? 23.203 14.696 -4.488 1.00 20.65 116 VAL A N 1
ATOM 864 C CA . VAL A 1 116 ? 24.141 15.573 -5.196 1.00 20.25 116 VAL A CA 1
ATOM 865 C C . VAL A 1 116 ? 23.807 15.794 -6.659 1.00 19.77 116 VAL A C 1
ATOM 866 O O . VAL A 1 116 ? 24.392 16.677 -7.306 1.00 17.27 116 VAL A O 1
ATOM 870 N N . ASN A 1 117 ? 22.871 15.022 -7.211 1.00 19.53 117 ASN A N 1
ATOM 871 C CA . ASN A 1 117 ? 22.568 15.253 -8.610 1.00 22.57 117 ASN A CA 1
ATOM 872 C C . ASN A 1 117 ? 21.549 16.387 -8.724 1.00 21.67 117 ASN A C 1
ATOM 873 O O . ASN A 1 117 ? 21.222 16.842 -9.822 1.00 25.11 117 ASN A O 1
ATOM 878 N N . LYS A 1 118 ? 21.055 16.856 -7.590 1.00 21.39 118 LYS A N 1
ATOM 879 C CA . LYS A 1 118 ? 20.104 17.965 -7.601 1.00 22.11 118 LYS A CA 1
ATOM 880 C C . LYS A 1 118 ? 20.803 19.169 -6.962 1.00 22.58 118 LYS A C 1
ATOM 881 O O . LYS A 1 118 ? 20.151 20.121 -6.549 1.00 24.86 118 LYS A O 1
ATOM 887 N N . TYR A 1 119 ? 22.132 19.120 -6.880 1.00 23.87 119 TYR A N 1
ATOM 888 C CA . TYR A 1 119 ? 22.924 20.221 -6.297 1.00 22.51 119 TYR A CA 1
ATOM 889 C C . TYR A 1 119 ? 23.705 20.965 -7.389 1.00 23.49 119 TYR A C 1
ATOM 890 O O . TYR A 1 119 ? 24.691 20.436 -7.922 1.00 25.03 119 TYR A O 1
ATOM 899 N N . PRO A 1 120 ? 23.272 22.188 -7.760 1.00 23.84 120 PRO A N 1
ATOM 900 C CA . PRO A 1 120 ? 23.971 22.954 -8.796 1.00 25.06 120 PRO A CA 1
ATOM 901 C C . PRO A 1 120 ? 25.448 23.180 -8.497 1.00 24.91 120 PRO A C 1
ATOM 902 O O . PRO A 1 120 ? 25.826 23.639 -7.417 1.00 23.77 120 PRO A O 1
ATOM 906 N N . GLY A 1 121 ? 26.289 22.845 -9.465 1.00 25.59 121 GLY A N 1
ATOM 907 C CA . GLY A 1 121 ? 27.703 23.073 -9.301 1.00 24.06 121 GLY A CA 1
ATOM 908 C C . GLY A 1 121 ? 28.408 21.891 -8.667 1.00 24.00 121 GLY A C 1
ATOM 909 O O . GLY A 1 121 ? 29.603 21.987 -8.391 1.00 24.38 121 GLY A O 1
ATOM 910 N N . HIS A 1 122 ? 27.695 20.789 -8.438 1.00 22.27 122 HIS A N 1
ATOM 911 C CA . HIS A 1 122 ? 28.319 19.624 -7.832 1.00 25.11 122 HIS A CA 1
ATOM 912 C C . HIS A 1 122 ? 29.560 19.184 -8.614 1.00 25.93 122 HIS A C 1
ATOM 913 O O . HIS A 1 122 ? 29.578 19.163 -9.850 1.00 25.98 122 HIS A O 1
ATOM 920 N N . ILE A 1 123 ? 30.621 18.847 -7.893 1.00 27.31 123 ILE A N 1
ATOM 921 C CA . ILE A 1 123 ? 31.857 18.393 -8.528 1.00 26.72 123 ILE A CA 1
ATOM 922 C C . ILE A 1 123 ? 31.983 16.973 -8.046 1.00 27.86 123 ILE A C 1
ATOM 923 O O . ILE A 1 123 ? 32.358 16.729 -6.896 1.00 25.11 123 ILE A O 1
ATOM 928 N N . ALA A 1 124 ? 31.604 16.036 -8.907 1.00 26.85 124 ALA A N 1
ATOM 929 C CA . ALA A 1 124 ? 31.630 14.646 -8.549 1.00 27.34 124 ALA A CA 1
ATOM 930 C C . ALA A 1 124 ? 33.007 14.010 -8.787 1.00 26.82 124 ALA A C 1
ATOM 931 O O . ALA A 1 124 ? 33.599 14.160 -9.864 1.00 27.61 124 ALA A O 1
ATOM 933 N N . CYS A 1 125 ? 33.528 13.335 -7.763 1.00 26.91 125 CYS A N 1
ATOM 934 C CA . CYS A 1 125 ? 34.808 12.641 -7.905 1.00 26.74 125 CYS A CA 1
ATOM 935 C C . CYS A 1 125 ? 34.510 11.169 -8.129 1.00 25.81 125 CYS A C 1
ATOM 936 O O . CYS A 1 125 ? 35.266 10.470 -8.818 1.00 25.69 125 CYS A O 1
ATOM 939 N N . ASP A 1 126 ? 33.391 10.700 -7.582 1.00 26.95 126 ASP A N 1
ATOM 940 C CA . ASP A 1 126 ? 32.942 9.300 -7.743 1.00 26.20 126 ASP A CA 1
ATOM 941 C C . ASP A 1 126 ? 31.535 9.402 -8.348 1.00 26.82 126 ASP A C 1
ATOM 942 O O . ASP A 1 126 ? 30.608 10.009 -7.758 1.00 25.08 126 ASP A O 1
ATOM 947 N N . GLY A 1 127 ? 31.375 8.832 -9.539 1.00 26.12 127 GLY A N 1
ATOM 948 C CA . GLY A 1 127 ? 30.082 8.913 -10.178 1.00 28.21 127 GLY A CA 1
ATOM 949 C C . GLY A 1 127 ? 28.962 8.265 -9.379 1.00 28.99 127 GLY A C 1
ATOM 950 O O . GLY A 1 127 ? 27.804 8.656 -9.527 1.00 29.27 127 GLY A O 1
ATOM 951 N N . GLU A 1 128 ? 29.288 7.316 -8.503 1.00 27.52 128 GLU A N 1
ATOM 952 C CA . GLU A 1 128 ? 28.248 6.603 -7.725 1.00 26.06 128 GLU A CA 1
ATOM 953 C C . GLU A 1 128 ? 27.773 7.298 -6.444 1.00 25.75 128 GLU A C 1
ATOM 954 O O . GLU A 1 128 ? 26.827 6.840 -5.781 1.00 21.13 128 GLU A O 1
ATOM 960 N N . THR A 1 129 ? 28.446 8.380 -6.063 1.00 23.19 129 THR A N 1
ATOM 961 C CA . THR A 1 129 ? 28.079 9.092 -4.851 1.00 22.54 129 THR A CA 1
ATOM 962 C C . THR A 1 129 ? 26.703 9.703 -5.009 1.00 23.78 129 THR A C 1
ATOM 963 O O . THR A 1 129 ? 26.428 10.348 -6.015 1.00 21.71 129 THR A O 1
ATOM 967 N N . LYS A 1 130 ? 25.830 9.466 -4.034 1.00 25.42 130 LYS A N 1
ATOM 968 C CA . LYS A 1 130 ? 24.468 10.015 -4.056 1.00 25.21 130 LYS A CA 1
ATOM 969 C C . LYS A 1 130 ? 24.246 11.125 -3.028 1.00 26.30 130 LYS A C 1
ATOM 970 O O . LYS A 1 130 ? 23.458 12.055 -3.258 1.00 25.88 130 LYS A O 1
ATOM 976 N N . SER A 1 131 ? 24.859 11.004 -1.853 1.00 24.61 131 SER A N 1
ATOM 977 C CA . SER A 1 131 ? 24.699 12.051 -0.834 1.00 24.90 131 SER A CA 1
ATOM 978 C C . SER A 1 131 ? 26.074 12.354 -0.270 1.00 23.95 131 SER A C 1
ATOM 979 O O . SER A 1 131 ? 27.002 11.518 -0.390 1.00 22.99 131 SER A O 1
ATOM 982 N N . GLU A 1 132 ? 26.207 13.501 0.377 1.00 22.30 132 GLU A N 1
ATOM 983 C CA . GLU A 1 132 ? 27.518 13.944 0.880 1.00 22.26 132 GLU A CA 1
ATOM 984 C C . GLU A 1 132 ? 27.459 14.949 2.033 1.00 22.85 132 GLU A C 1
ATOM 985 O O . GLU A 1 132 ? 26.503 15.726 2.141 1.00 22.42 132 GLU A O 1
ATOM 991 N N . ILE A 1 133 ? 28.450 14.902 2.931 1.00 21.43 133 ILE A N 1
ATOM 992 C CA . ILE A 1 133 ? 28.523 15.855 4.045 1.00 20.51 133 ILE A CA 1
ATOM 993 C C . ILE A 1 133 ? 29.956 16.408 4.092 1.00 19.84 133 ILE A C 1
ATOM 994 O O . ILE A 1 133 ? 30.994 15.672 3.978 1.00 19.66 133 ILE A O 1
ATOM 999 N N . VAL A 1 134 ? 30.022 17.711 4.224 1.00 18.42 134 VAL A N 1
ATOM 1000 C CA . VAL A 1 134 ? 31.318 18.408 4.277 1.00 16.27 134 VAL A CA 1
ATOM 1001 C C . VAL A 1 134 ? 31.346 19.337 5.450 1.00 18.70 134 VAL A C 1
ATOM 1002 O O . VAL A 1 134 ? 30.470 20.223 5.639 1.00 19.70 134 VAL A O 1
ATOM 1006 N N . VAL A 1 135 ? 32.363 19.136 6.264 1.00 17.83 135 VAL A N 1
ATOM 1007 C CA . VAL A 1 135 ? 32.541 19.975 7.441 1.00 18.31 135 VAL A CA 1
ATOM 1008 C C . VAL A 1 135 ? 33.875 20.719 7.353 1.00 16.84 135 VAL A C 1
ATOM 1009 O O . VAL A 1 135 ? 34.949 20.118 7.205 1.00 20.49 135 VAL A O 1
ATOM 1013 N N . PRO A 1 136 ? 33.839 22.033 7.458 1.00 19.37 136 PRO A N 1
ATOM 1014 C CA . PRO A 1 136 ? 35.101 22.797 7.371 1.00 20.84 136 PRO A CA 1
ATOM 1015 C C . PRO A 1 136 ? 35.946 22.744 8.636 1.00 22.41 136 PRO A C 1
ATOM 1016 O O . PRO A 1 136 ? 35.404 22.581 9.728 1.00 24.68 136 PRO A O 1
ATOM 1020 N N . ILE A 1 137 ? 37.275 22.852 8.484 1.00 24.96 137 ILE A N 1
ATOM 1021 C CA . ILE A 1 137 ? 38.208 22.840 9.614 1.00 23.75 137 ILE A CA 1
ATOM 1022 C C . ILE A 1 137 ? 38.657 24.294 9.734 1.00 24.82 137 ILE A C 1
ATOM 1023 O O . ILE A 1 137 ? 39.337 24.826 8.830 1.00 22.62 137 ILE A O 1
ATOM 1028 N N . ILE A 1 138 ? 38.220 24.944 10.830 1.00 26.32 138 ILE A N 1
ATOM 1029 C CA . ILE A 1 138 ? 38.487 26.357 11.108 1.00 27.35 138 ILE A CA 1
ATOM 1030 C C . ILE A 1 138 ? 39.668 26.585 12.055 1.00 28.76 138 ILE A C 1
ATOM 1031 O O . ILE A 1 138 ? 39.780 25.944 13.096 1.00 29.81 138 ILE A O 1
ATOM 1036 N N . SER A 1 139 ? 40.547 27.514 11.688 1.00 30.67 139 SER A N 1
ATOM 1037 C CA . SER A 1 139 ? 41.732 27.815 12.493 1.00 30.99 139 SER A CA 1
ATOM 1038 C C . SER A 1 139 ? 41.342 28.733 13.645 1.00 32.36 139 SER A C 1
ATOM 1039 O O . SER A 1 139 ? 40.188 29.160 13.751 1.00 30.62 139 SER A O 1
ATOM 1042 N N . ASN A 1 140 ? 42.323 29.062 14.483 1.00 32.97 140 ASN A N 1
ATOM 1043 C CA . ASN A 1 140 ? 42.077 29.951 15.602 1.00 34.56 140 ASN A CA 1
ATOM 1044 C C . ASN A 1 140 ? 41.590 31.308 15.153 1.00 34.92 140 ASN A C 1
ATOM 1045 O O . ASN A 1 140 ? 40.730 31.885 15.804 1.00 34.48 140 ASN A O 1
ATOM 1050 N N . ASP A 1 141 ? 42.135 31.804 14.045 1.00 35.67 141 ASP A N 1
ATOM 1051 C CA . ASP A 1 141 ? 41.745 33.106 13.526 1.00 39.09 141 ASP A CA 1
ATOM 1052 C C . ASP A 1 141 ? 40.466 33.058 12.677 1.00 37.81 141 ASP A C 1
ATOM 1053 O O . ASP A 1 141 ? 40.127 34.034 12.017 1.00 38.41 141 ASP A O 1
ATOM 1058 N N . GLY A 1 142 ? 39.775 31.920 12.667 1.00 37.52 142 GLY A N 1
ATOM 1059 C CA . GLY A 1 142 ? 38.533 31.800 11.915 1.00 35.98 142 GLY A CA 1
ATOM 1060 C C . GLY A 1 142 ? 38.635 31.596 10.408 1.00 36.09 142 GLY A C 1
ATOM 1061 O O . GLY A 1 142 ? 37.675 31.870 9.685 1.00 35.61 142 GLY A O 1
ATOM 1062 N N . LYS A 1 143 ? 39.776 31.104 9.930 1.00 34.04 143 LYS A N 1
ATOM 1063 C CA . LYS A 1 143 ? 39.965 30.863 8.493 1.00 34.10 143 LYS A CA 1
ATOM 1064 C C . LYS A 1 143 ? 39.773 29.363 8.184 1.00 32.78 143 LYS A C 1
ATOM 1065 O O . LYS A 1 143 ? 40.007 28.499 9.037 1.00 32.31 143 LYS A O 1
ATOM 1071 N N . THR A 1 144 ? 39.373 29.054 6.958 1.00 29.27 144 THR A N 1
ATOM 1072 C CA . THR A 1 144 ? 39.211 27.674 6.580 1.00 27.69 144 THR A CA 1
ATOM 1073 C C . THR A 1 144 ? 40.599 27.043 6.329 1.00 26.24 144 THR A C 1
ATOM 1074 O O . THR A 1 144 ? 41.410 27.538 5.532 1.00 27.94 144 THR A O 1
ATOM 1078 N N . LEU A 1 145 ? 40.879 25.962 7.032 1.00 24.71 145 LEU A N 1
ATOM 1079 C CA . LEU A 1 145 ? 42.161 25.246 6.867 1.00 24.12 145 LEU A CA 1
ATOM 1080 C C . LEU A 1 145 ? 42.034 24.042 5.932 1.00 24.10 145 LEU A C 1
ATOM 1081 O O . LEU A 1 145 ? 43.036 23.496 5.416 1.00 23.36 145 LEU A O 1
ATOM 1086 N N . GLY A 1 146 ? 40.796 23.603 5.741 1.00 24.12 146 GLY A N 1
ATOM 1087 C CA . GLY A 1 146 ? 40.545 22.449 4.915 1.00 22.50 146 GLY A CA 1
ATOM 1088 C C . GLY A 1 146 ? 39.142 21.973 5.254 1.00 22.76 146 GLY A C 1
ATOM 1089 O O . GLY A 1 146 ? 38.397 22.618 6.022 1.00 23.67 146 GLY A O 1
ATOM 1090 N N . VAL A 1 147 ? 38.741 20.862 4.678 1.00 22.89 147 VAL A N 1
ATOM 1091 C CA . VAL A 1 147 ? 37.406 20.345 4.953 1.00 23.12 147 VAL A CA 1
ATOM 1092 C C . VAL A 1 147 ? 37.461 18.861 5.191 1.00 23.14 147 VAL A C 1
ATOM 1093 O O . VAL A 1 147 ? 38.410 18.199 4.763 1.00 24.00 147 VAL A O 1
ATOM 1097 N N . ILE A 1 148 ? 36.429 18.338 5.858 1.00 22.47 148 ILE A N 1
ATOM 1098 C CA . ILE A 1 148 ? 36.307 16.908 6.100 1.00 22.73 148 ILE A CA 1
ATOM 1099 C C . ILE A 1 148 ? 35.191 16.569 5.121 1.00 22.70 148 ILE A C 1
ATOM 1100 O O . ILE A 1 148 ? 34.125 17.228 5.093 1.00 23.50 148 ILE A O 1
ATOM 1105 N N . ASP A 1 149 ? 35.397 15.553 4.302 1.00 20.46 149 ASP A N 1
ATOM 1106 C CA . ASP A 1 149 ? 34.394 15.250 3.291 1.00 20.82 149 ASP A CA 1
ATOM 1107 C C . ASP A 1 149 ? 34.039 13.766 3.256 1.00 20.74 149 ASP A C 1
ATOM 1108 O O . ASP A 1 149 ? 34.940 12.899 3.184 1.00 21.88 149 ASP A O 1
ATOM 1113 N N . ILE A 1 150 ? 32.752 13.439 3.373 1.00 21.18 150 ILE A N 1
ATOM 1114 C CA . ILE A 1 150 ? 32.309 12.030 3.349 1.00 19.82 150 ILE A CA 1
ATOM 1115 C C . ILE A 1 150 ? 31.237 11.809 2.275 1.00 21.57 150 ILE A C 1
ATOM 1116 O O . ILE A 1 150 ? 30.261 12.587 2.217 1.00 20.23 150 ILE A O 1
ATOM 1121 N N . ASP A 1 151 ? 31.392 10.781 1.423 1.00 18.22 151 ASP A N 1
ATOM 1122 C CA . ASP A 1 151 ? 30.365 10.527 0.387 1.00 19.31 151 ASP A CA 1
ATOM 1123 C C . ASP A 1 151 ? 29.591 9.273 0.768 1.00 19.29 151 ASP A C 1
ATOM 1124 O O . ASP A 1 151 ? 30.148 8.349 1.374 1.00 20.24 151 ASP A O 1
ATOM 1129 N N . CYS A 1 152 ? 28.348 9.195 0.344 1.00 16.66 152 CYS A N 1
ATOM 1130 C CA . CYS A 1 152 ? 27.523 8.032 0.621 1.00 17.55 152 CYS A CA 1
ATOM 1131 C C . CYS A 1 152 ? 26.904 7.524 -0.683 1.00 21.69 152 CYS A C 1
ATOM 1132 O O . CYS A 1 152 ? 26.537 8.308 -1.574 1.00 24.91 152 CYS A O 1
ATOM 1135 N N . LEU A 1 153 ? 26.790 6.209 -0.814 1.00 23.70 153 LEU A N 1
ATOM 1136 C CA . LEU A 1 153 ? 26.234 5.613 -2.013 1.00 26.15 153 LEU A CA 1
ATOM 1137 C C . LEU A 1 153 ? 24.711 5.626 -2.063 1.00 27.20 153 LEU A C 1
ATOM 1138 O O . LEU A 1 153 ? 24.119 5.215 -3.065 1.00 26.81 153 LEU A O 1
ATOM 1143 N N . ASP A 1 154 ? 24.088 6.101 -0.988 1.00 28.35 154 ASP A N 1
ATOM 1144 C CA . ASP A 1 154 ? 22.630 6.219 -0.893 1.00 29.03 154 ASP A CA 1
ATOM 1145 C C . ASP A 1 154 ? 22.252 7.698 -0.727 1.00 27.21 154 ASP A C 1
ATOM 1146 O O . ASP A 1 154 ? 23.051 8.496 -0.259 1.00 28.09 154 ASP A O 1
ATOM 1151 N N . TYR A 1 155 ? 21.036 8.060 -1.110 1.00 26.77 155 TYR A N 1
ATOM 1152 C CA . TYR A 1 155 ? 20.562 9.427 -0.931 1.00 27.19 155 TYR A CA 1
ATOM 1153 C C . TYR A 1 155 ? 20.402 9.705 0.562 1.00 28.06 155 TYR A C 1
ATOM 1154 O O . TYR A 1 155 ? 20.174 8.791 1.338 1.00 28.96 155 TYR A O 1
ATOM 1163 N N . GLU A 1 156 ? 20.479 10.975 0.949 1.00 29.69 156 GLU A N 1
ATOM 1164 C CA . GLU A 1 156 ? 20.284 11.390 2.333 1.00 31.68 156 GLU A CA 1
ATOM 1165 C C . GLU A 1 156 ? 20.977 10.515 3.394 1.00 29.47 156 GLU A C 1
ATOM 1166 O O . GLU A 1 156 ? 20.345 10.079 4.351 1.00 27.91 156 GLU A O 1
ATOM 1172 N N . GLY A 1 157 ? 22.272 10.288 3.250 1.00 29.71 157 GLY A N 1
ATOM 1173 C CA . GLY A 1 157 ? 22.978 9.439 4.209 1.00 29.47 157 GLY A CA 1
ATOM 1174 C C . GLY A 1 157 ? 23.376 10.079 5.537 1.00 28.31 157 GLY A C 1
ATOM 1175 O O . GLY A 1 157 ? 23.570 9.384 6.539 1.00 30.97 157 GLY A O 1
ATOM 1176 N N . PHE A 1 158 ? 23.466 11.400 5.559 1.00 26.37 158 PHE A N 1
ATOM 1177 C CA . PHE A 1 158 ? 23.912 12.138 6.729 1.00 23.60 158 PHE A CA 1
ATOM 1178 C C . PHE A 1 158 ? 22.866 13.101 7.318 1.00 26.01 158 PHE A C 1
ATOM 1179 O O . PHE A 1 158 ? 21.997 13.626 6.597 1.00 23.70 158 PHE A O 1
ATOM 1187 N N . ASP A 1 159 ? 22.965 13.333 8.630 1.00 25.70 159 ASP A N 1
ATOM 1188 C CA . ASP A 1 159 ? 22.052 14.239 9.318 1.00 27.16 159 ASP A CA 1
ATOM 1189 C C . ASP A 1 159 ? 22.772 15.043 10.425 1.00 27.64 159 ASP A C 1
ATOM 1190 O O . ASP A 1 159 ? 24.004 15.045 10.485 1.00 27.13 159 ASP A O 1
ATOM 1195 N N . HIS A 1 160 ? 22.024 15.739 11.289 1.00 26.50 160 HIS A N 1
ATOM 1196 C CA . HIS A 1 160 ? 22.642 16.589 12.313 1.00 27.02 160 HIS A CA 1
ATOM 1197 C C . HIS A 1 160 ? 23.595 15.885 13.292 1.00 26.68 160 HIS A C 1
ATOM 1198 O O . HIS A 1 160 ? 24.466 16.524 13.895 1.00 27.26 160 HIS A O 1
ATOM 1205 N N . VAL A 1 161 ? 23.424 14.586 13.460 1.00 27.70 161 VAL A N 1
ATOM 1206 C CA . VAL A 1 161 ? 24.295 13.816 14.361 1.00 28.81 161 VAL A CA 1
ATOM 1207 C C . VAL A 1 161 ? 25.700 13.764 13.761 1.00 27.63 161 VAL A C 1
ATOM 1208 O O . VAL A 1 161 ? 26.708 13.964 14.444 1.00 27.29 161 VAL A O 1
ATOM 1212 N N . ASP A 1 162 ? 25.768 13.509 12.471 1.00 25.82 162 ASP A N 1
ATOM 1213 C CA . ASP A 1 162 ? 27.062 13.451 11.791 1.00 23.83 162 ASP A CA 1
ATOM 1214 C C . ASP A 1 162 ? 27.721 14.815 11.796 1.00 23.44 162 ASP A C 1
ATOM 1215 O O . ASP A 1 162 ? 28.915 14.907 11.946 1.00 22.57 162 ASP A O 1
ATOM 1220 N N . LYS A 1 163 ? 26.922 15.884 11.631 1.00 23.30 163 LYS A N 1
ATOM 1221 C CA . LYS A 1 163 ? 27.424 17.246 11.636 1.00 21.75 163 LYS A CA 1
ATOM 1222 C C . LYS A 1 163 ? 28.006 17.580 13.020 1.00 22.36 163 LYS A C 1
ATOM 1223 O O . LYS A 1 163 ? 29.059 18.222 13.141 1.00 23.59 163 LYS A O 1
ATOM 1229 N N . GLU A 1 164 ? 27.292 17.175 14.065 1.00 23.99 164 GLU A N 1
ATOM 1230 C CA . GLU A 1 164 ? 27.720 17.492 15.422 1.00 26.22 164 GLU A CA 1
ATOM 1231 C C . GLU A 1 164 ? 29.020 16.788 15.752 1.00 25.35 164 GLU A C 1
ATOM 1232 O O . GLU A 1 164 ? 29.932 17.381 16.311 1.00 28.05 164 GLU A O 1
ATOM 1238 N N . PHE A 1 165 ? 29.113 15.537 15.365 1.00 25.34 165 PHE A N 1
ATOM 1239 C CA . PHE A 1 165 ? 30.328 14.764 15.619 1.00 25.06 165 PHE A CA 1
ATOM 1240 C C . PHE A 1 165 ? 31.489 15.309 14.791 1.00 25.84 165 PHE A C 1
ATOM 1241 O O . PHE A 1 165 ? 32.600 15.519 15.316 1.00 23.29 165 PHE A O 1
ATOM 1249 N N . LEU A 1 166 ? 31.222 15.557 13.499 1.00 24.15 166 LEU A N 1
ATOM 1250 C CA . LEU A 1 166 ? 32.273 16.018 12.589 1.00 23.36 166 LEU A CA 1
ATOM 1251 C C . LEU A 1 166 ? 32.794 17.365 12.968 1.00 23.07 166 LEU A C 1
ATOM 1252 O O . LEU A 1 166 ? 33.976 17.598 12.862 1.00 21.81 166 LEU A O 1
ATOM 1257 N N . GLU A 1 167 ? 31.912 18.254 13.430 1.00 23.20 167 GLU A N 1
ATOM 1258 C CA . GLU A 1 167 ? 32.349 19.563 13.848 1.00 22.88 167 GLU A CA 1
ATOM 1259 C C . GLU A 1 167 ? 33.284 19.482 15.071 1.00 21.78 167 GLU A C 1
ATOM 1260 O O . GLU A 1 167 ? 34.242 20.291 15.209 1.00 22.00 167 GLU A O 1
ATOM 1266 N N . LYS A 1 168 ? 33.031 18.523 15.947 1.00 21.83 168 LYS A N 1
ATOM 1267 C CA . LYS A 1 168 ? 33.897 18.316 17.124 1.00 23.96 168 LYS A CA 1
ATOM 1268 C C . LYS A 1 168 ? 35.227 17.803 16.607 1.00 22.70 168 LYS A C 1
ATOM 1269 O O . LYS A 1 168 ? 36.309 18.280 16.989 1.00 22.96 168 LYS A O 1
ATOM 1275 N N . LEU A 1 169 ? 35.164 16.851 15.700 1.00 22.50 169 LEU A N 1
ATOM 1276 C CA . LEU A 1 169 ? 36.426 16.297 15.186 1.00 20.95 169 LEU A CA 1
ATOM 1277 C C . LEU A 1 169 ? 37.235 17.403 14.513 1.00 23.08 169 LEU A C 1
ATOM 1278 O O . LEU A 1 169 ? 38.444 17.425 14.636 1.00 22.85 169 LEU A O 1
ATOM 1283 N N . ALA A 1 170 ? 36.572 18.343 13.821 1.00 24.08 170 ALA A N 1
ATOM 1284 C CA . ALA A 1 170 ? 37.322 19.395 13.130 1.00 23.53 170 ALA A CA 1
ATOM 1285 C C . ALA A 1 170 ? 38.057 20.277 14.138 1.00 24.78 170 ALA A C 1
ATOM 1286 O O . ALA A 1 170 ? 39.154 20.745 13.869 1.00 24.20 170 ALA A O 1
ATOM 1288 N N . LYS A 1 171 ? 37.426 20.515 15.294 1.00 26.36 171 LYS A N 1
ATOM 1289 C CA . LYS A 1 171 ? 38.028 21.310 16.370 1.00 26.67 171 LYS A CA 1
ATOM 1290 C C . LYS A 1 171 ? 39.295 20.583 16.876 1.00 26.15 171 LYS A C 1
ATOM 1291 O O . LYS A 1 171 ? 40.371 21.186 16.980 1.00 25.82 171 LYS A O 1
ATOM 1297 N N . LEU A 1 172 ? 39.159 19.298 17.170 1.00 23.06 172 LEU A N 1
ATOM 1298 C CA . LEU A 1 172 ? 40.304 18.482 17.617 1.00 23.51 172 LEU A CA 1
ATOM 1299 C C . LEU A 1 172 ? 41.421 18.563 16.609 1.00 22.98 172 LEU A C 1
ATOM 1300 O O . LEU A 1 172 ? 42.586 18.750 16.968 1.00 22.89 172 LEU A O 1
ATOM 1305 N N . ILE A 1 173 ? 41.079 18.439 15.325 1.00 21.65 173 ILE A N 1
ATOM 1306 C CA . ILE A 1 173 ? 42.081 18.541 14.297 1.00 21.67 173 ILE A CA 1
ATOM 1307 C C . ILE A 1 173 ? 42.826 19.894 14.324 1.00 21.73 173 ILE A C 1
ATOM 1308 O O . ILE A 1 173 ? 44.052 19.948 14.223 1.00 20.99 173 ILE A O 1
ATOM 1313 N N . ASN A 1 174 ? 42.101 21.003 14.432 1.00 21.33 174 ASN A N 1
ATOM 1314 C CA . ASN A 1 174 ? 42.773 22.302 14.451 1.00 21.58 174 ASN A CA 1
ATOM 1315 C C . ASN A 1 174 ? 43.679 22.464 15.660 1.00 23.71 174 ASN A C 1
ATOM 1316 O O . ASN A 1 174 ? 44.740 23.096 15.571 1.00 25.55 174 ASN A O 1
ATOM 1321 N N . LYS A 1 175 ? 43.260 21.921 16.789 1.00 25.53 175 LYS A N 1
ATOM 1322 C CA . LYS A 1 175 ? 44.039 22.059 18.013 1.00 28.83 175 LYS A CA 1
ATOM 1323 C C . LYS A 1 175 ? 45.265 21.135 18.036 1.00 29.84 175 LYS A C 1
ATOM 1324 O O . LYS A 1 175 ? 46.264 21.426 18.710 1.00 30.35 175 LYS A O 1
ATOM 1330 N N . SER A 1 176 ? 45.198 20.052 17.268 1.00 28.47 176 SER A N 1
ATOM 1331 C CA . SER A 1 176 ? 46.267 19.053 17.235 1.00 26.27 176 SER A CA 1
ATOM 1332 C C . SER A 1 176 ? 47.134 19.067 15.996 1.00 24.62 176 SER A C 1
ATOM 1333 O O . SER A 1 176 ? 48.115 18.335 15.918 1.00 24.03 176 SER A O 1
ATOM 1336 N N . CYS A 1 177 ? 46.816 19.870 15.007 1.00 23.34 177 CYS A N 1
ATOM 1337 C CA . CYS A 1 177 ? 47.685 19.847 13.839 1.00 23.86 177 CYS A CA 1
ATOM 1338 C C . CYS A 1 177 ? 48.219 21.186 13.497 1.00 24.21 177 CYS A C 1
ATOM 1339 O O . CYS A 1 177 ? 47.575 22.235 13.744 1.00 24.87 177 CYS A O 1
ATOM 1342 N N . VAL A 1 178 ? 49.384 21.160 12.882 1.00 23.19 178 VAL A N 1
ATOM 1343 C CA . VAL A 1 178 ? 49.926 22.409 12.403 1.00 23.92 178 VAL A CA 1
ATOM 1344 C C . VAL A 1 178 ? 49.920 22.391 10.886 1.00 23.82 178 VAL A C 1
ATOM 1345 O O . VAL A 1 178 ? 50.612 21.566 10.242 1.00 22.12 178 VAL A O 1
ATOM 1349 N N . PHE A 1 179 ? 49.093 23.264 10.309 1.00 25.14 179 PHE A N 1
ATOM 1350 C CA . PHE A 1 179 ? 48.999 23.410 8.858 1.00 28.59 179 PHE A CA 1
ATOM 1351 C C . PHE A 1 179 ? 49.949 24.527 8.349 1.00 31.89 179 PHE A C 1
ATOM 1352 O O . PHE A 1 179 ? 50.700 24.310 7.367 1.00 35.62 179 PHE A O 1
ATOM 1360 N N . SER B 1 3 ? 29.769 19.004 -22.525 1.00 40.40 3 SER B N 1
ATOM 1361 C CA . SER B 1 3 ? 30.596 17.898 -23.105 1.00 40.19 3 SER B CA 1
ATOM 1362 C C . SER B 1 3 ? 31.288 17.004 -22.050 1.00 38.71 3 SER B C 1
ATOM 1363 O O . SER B 1 3 ? 32.514 17.023 -21.941 1.00 41.83 3 SER B O 1
ATOM 1366 N N . SER B 1 4 ? 30.524 16.191 -21.320 1.00 36.47 4 SER B N 1
ATOM 1367 C CA . SER B 1 4 ? 31.084 15.336 -20.270 1.00 34.87 4 SER B CA 1
ATOM 1368 C C . SER B 1 4 ? 31.762 14.058 -20.773 1.00 31.90 4 SER B C 1
ATOM 1369 O O . SER B 1 4 ? 31.204 13.333 -21.587 1.00 29.73 4 SER B O 1
ATOM 1372 N N . THR B 1 5 ? 32.951 13.741 -20.261 1.00 31.10 5 THR B N 1
ATOM 1373 C CA . THR B 1 5 ? 33.612 12.543 -20.760 1.00 29.73 5 THR B CA 1
ATOM 1374 C C . THR B 1 5 ? 32.871 11.316 -20.337 1.00 28.83 5 THR B C 1
ATOM 1375 O O . THR B 1 5 ? 33.078 10.269 -20.919 1.00 31.24 5 THR B O 1
ATOM 1379 N N . GLY B 1 6 ? 31.998 11.437 -19.345 1.00 27.12 6 GLY B N 1
ATOM 1380 C CA . GLY B 1 6 ? 31.302 10.254 -18.854 1.00 27.69 6 GLY B CA 1
ATOM 1381 C C . GLY B 1 6 ? 32.216 9.483 -17.877 1.00 29.09 6 GLY B C 1
ATOM 1382 O O . GLY B 1 6 ? 31.864 8.401 -17.390 1.00 31.08 6 GLY B O 1
ATOM 1383 N N . PHE B 1 7 ? 33.405 10.008 -17.593 1.00 25.38 7 PHE B N 1
ATOM 1384 C CA . PHE B 1 7 ? 34.269 9.318 -16.641 1.00 26.01 7 PHE B CA 1
ATOM 1385 C C . PHE B 1 7 ? 34.338 10.169 -15.373 1.00 26.03 7 PHE B C 1
ATOM 1386 O O . PHE B 1 7 ? 33.924 11.332 -15.379 1.00 25.22 7 PHE B O 1
ATOM 1394 N N . HIS B 1 8 ? 34.814 9.585 -14.277 1.00 26.23 8 HIS B N 1
ATOM 1395 C CA . HIS B 1 8 ? 34.992 10.310 -13.008 1.00 24.33 8 HIS B CA 1
ATOM 1396 C C . HIS B 1 8 ? 36.328 9.834 -12.497 1.00 26.02 8 HIS B C 1
ATOM 1397 O O . HIS B 1 8 ? 36.830 8.772 -12.960 1.00 24.65 8 HIS B O 1
ATOM 1404 N N . HIS B 1 9 ? 36.907 10.600 -11.571 1.00 23.97 9 HIS B N 1
ATOM 1405 C CA . HIS B 1 9 ? 38.206 10.247 -10.997 1.00 23.05 9 HIS B CA 1
ATOM 1406 C C . HIS B 1 9 ? 38.226 8.827 -10.461 1.00 23.13 9 HIS B C 1
ATOM 1407 O O . HIS B 1 9 ? 39.197 8.085 -10.653 1.00 22.82 9 HIS B O 1
ATOM 1414 N N . ALA B 1 10 ? 37.138 8.437 -9.813 1.00 23.66 10 ALA B N 1
ATOM 1415 C CA . ALA B 1 10 ? 37.042 7.108 -9.223 1.00 23.74 10 ALA B CA 1
ATOM 1416 C C . ALA B 1 10 ? 37.237 5.942 -10.217 1.00 24.85 10 ALA B C 1
ATOM 1417 O O . ALA B 1 10 ? 37.627 4.833 -9.823 1.00 22.81 10 ALA B O 1
ATOM 1419 N N . ASP B 1 11 ? 37.017 6.209 -11.506 1.00 25.03 11 ASP B N 1
ATOM 1420 C CA . ASP B 1 11 ? 37.127 5.186 -12.533 1.00 25.27 11 ASP B CA 1
ATOM 1421 C C . ASP B 1 11 ? 38.511 4.617 -12.755 1.00 24.68 11 ASP B C 1
ATOM 1422 O O . ASP B 1 11 ? 38.672 3.588 -13.386 1.00 24.59 11 ASP B O 1
ATOM 1427 N N . HIS B 1 12 ? 39.529 5.276 -12.239 1.00 22.95 12 HIS B N 1
ATOM 1428 C CA . HIS B 1 12 ? 40.861 4.729 -12.375 1.00 23.74 12 HIS B CA 1
ATOM 1429 C C . HIS B 1 12 ? 40.976 3.442 -11.593 1.00 24.61 12 HIS B C 1
ATOM 1430 O O . HIS B 1 12 ? 41.907 2.643 -11.777 1.00 24.42 12 HIS B O 1
ATOM 1437 N N . VAL B 1 13 ? 40.018 3.235 -10.706 1.00 25.16 13 VAL B N 1
ATOM 1438 C CA . VAL B 1 13 ? 40.039 2.081 -9.837 1.00 24.63 13 VAL B CA 1
ATOM 1439 C C . VAL B 1 13 ? 38.853 1.157 -10.152 1.00 25.28 13 VAL B C 1
ATOM 1440 O O . VAL B 1 13 ? 38.572 0.198 -9.431 1.00 24.45 13 VAL B O 1
ATOM 1444 N N . ASN B 1 14 ? 38.164 1.446 -11.258 1.00 26.41 14 ASN B N 1
ATOM 1445 C CA . ASN B 1 14 ? 37.022 0.636 -11.667 1.00 29.96 14 ASN B CA 1
ATOM 1446 C C . ASN B 1 14 ? 37.396 -0.104 -12.937 1.00 33.26 14 ASN B C 1
ATOM 1447 O O . ASN B 1 14 ? 37.369 0.472 -14.030 1.00 35.63 14 ASN B O 1
ATOM 1452 N N . TYR B 1 15 ? 37.789 -1.359 -12.794 1.00 34.87 15 TYR B N 1
ATOM 1453 C CA . TYR B 1 15 ? 38.127 -2.185 -13.945 1.00 36.41 15 TYR B CA 1
ATOM 1454 C C . TYR B 1 15 ? 37.893 -3.628 -13.555 1.00 36.93 15 TYR B C 1
ATOM 1455 O O . TYR B 1 15 ? 37.793 -3.946 -12.372 1.00 36.13 15 TYR B O 1
ATOM 1464 N N . SER B 1 16 ? 37.806 -4.500 -14.547 1.00 37.11 16 SER B N 1
ATOM 1465 C CA . SER B 1 16 ? 37.521 -5.895 -14.270 1.00 38.31 16 SER B CA 1
ATOM 1466 C C . SER B 1 16 ? 38.686 -6.594 -13.628 1.00 37.82 16 SER B C 1
ATOM 1467 O O . SER B 1 16 ? 39.839 -6.256 -13.876 1.00 37.98 16 SER B O 1
ATOM 1470 N N . SER B 1 17 ? 38.363 -7.566 -12.787 1.00 39.05 17 SER B N 1
ATOM 1471 C CA . SER B 1 17 ? 39.376 -8.366 -12.107 1.00 40.62 17 SER B CA 1
ATOM 1472 C C . SER B 1 17 ? 39.837 -9.480 -13.037 1.00 41.11 17 SER B C 1
ATOM 1473 O O . SER B 1 17 ? 40.659 -10.318 -12.637 1.00 41.71 17 SER B O 1
ATOM 1476 N N . ASN B 1 18 ? 39.319 -9.490 -14.276 1.00 41.17 18 ASN B N 1
ATOM 1477 C CA . ASN B 1 18 ? 39.701 -10.503 -15.273 1.00 40.51 18 ASN B CA 1
ATOM 1478 C C . ASN B 1 18 ? 40.894 -10.053 -16.075 1.00 38.44 18 ASN B C 1
ATOM 1479 O O . ASN B 1 18 ? 41.347 -10.763 -16.959 1.00 38.79 18 ASN B O 1
ATOM 1484 N N . LEU B 1 19 ? 41.382 -8.851 -15.803 1.00 38.86 19 LEU B N 1
ATOM 1485 C CA . LEU B 1 19 ? 42.590 -8.379 -16.481 1.00 37.33 19 LEU B CA 1
ATOM 1486 C C . LEU B 1 19 ? 43.702 -9.148 -15.773 1.00 38.15 19 LEU B C 1
ATOM 1487 O O . LEU B 1 19 ? 43.555 -9.480 -14.587 1.00 36.79 19 LEU B O 1
ATOM 1492 N N . ASN B 1 20 ? 44.791 -9.451 -16.482 1.00 37.00 20 ASN B N 1
ATOM 1493 C CA . ASN B 1 20 ? 45.908 -10.161 -15.860 1.00 37.01 20 ASN B CA 1
ATOM 1494 C C . ASN B 1 20 ? 46.799 -9.153 -15.133 1.00 35.71 20 ASN B C 1
ATOM 1495 O O . ASN B 1 20 ? 46.773 -7.966 -15.439 1.00 34.06 20 ASN B O 1
ATOM 1500 N N . LYS B 1 21 ? 47.599 -9.631 -14.188 1.00 34.99 21 LYS B N 1
ATOM 1501 C CA . LYS B 1 21 ? 48.450 -8.765 -13.395 1.00 33.61 21 LYS B CA 1
ATOM 1502 C C . LYS B 1 21 ? 49.304 -7.726 -14.163 1.00 34.65 21 LYS B C 1
ATOM 1503 O O . LYS B 1 21 ? 49.381 -6.564 -13.751 1.00 32.62 21 LYS B O 1
ATOM 1509 N N . GLU B 1 22 ? 49.937 -8.114 -15.272 1.00 33.44 22 GLU B N 1
ATOM 1510 C CA . GLU B 1 22 ? 50.732 -7.134 -16.007 1.00 34.35 22 GLU B CA 1
ATOM 1511 C C . GLU B 1 22 ? 49.863 -5.981 -16.490 1.00 32.04 22 GLU B C 1
ATOM 1512 O O . GLU B 1 22 ? 50.273 -4.827 -16.420 1.00 30.74 22 GLU B O 1
ATOM 1518 N N . GLU B 1 23 ? 48.666 -6.287 -16.978 1.00 31.62 23 GLU B N 1
ATOM 1519 C CA . GLU B 1 23 ? 47.749 -5.237 -17.469 1.00 32.05 23 GLU B CA 1
ATOM 1520 C C . GLU B 1 23 ? 47.358 -4.274 -16.351 1.00 30.96 23 GLU B C 1
ATOM 1521 O O . GLU B 1 23 ? 47.354 -3.051 -16.530 1.00 30.55 23 GLU B O 1
ATOM 1527 N N . ILE B 1 24 ? 46.977 -4.850 -15.209 1.00 30.44 24 ILE B N 1
ATOM 1528 C CA . ILE B 1 24 ? 46.552 -4.081 -14.054 1.00 28.91 24 ILE B CA 1
ATOM 1529 C C . ILE B 1 24 ? 47.652 -3.141 -13.552 1.00 26.91 24 ILE B C 1
ATOM 1530 O O . ILE B 1 24 ? 47.417 -1.973 -13.270 1.00 26.81 24 ILE B O 1
ATOM 1535 N N . LEU B 1 25 ? 48.867 -3.632 -13.461 1.00 25.65 25 LEU B N 1
ATOM 1536 C CA . LEU B 1 25 ? 49.940 -2.794 -12.959 1.00 26.69 25 LEU B CA 1
ATOM 1537 C C . LEU B 1 25 ? 50.373 -1.764 -13.986 1.00 29.25 25 LEU B C 1
ATOM 1538 O O . LEU B 1 25 ? 50.795 -0.633 -13.638 1.00 27.66 25 LEU B O 1
ATOM 1543 N N . GLU B 1 26 ? 50.290 -2.130 -15.258 1.00 28.83 26 GLU B N 1
ATOM 1544 C CA . GLU B 1 26 ? 50.691 -1.174 -16.263 1.00 32.59 26 GLU B CA 1
ATOM 1545 C C . GLU B 1 26 ? 49.653 -0.055 -16.287 1.00 31.75 26 GLU B C 1
ATOM 1546 O O . GLU B 1 26 ? 49.992 1.109 -16.458 1.00 31.09 26 GLU B O 1
ATOM 1552 N N . GLN B 1 27 ? 48.392 -0.415 -16.097 1.00 31.37 27 GLN B N 1
ATOM 1553 C CA . GLN B 1 27 ? 47.316 0.580 -16.069 1.00 32.09 27 GLN B CA 1
ATOM 1554 C C . GLN B 1 27 ? 47.452 1.489 -14.870 1.00 29.97 27 GLN B C 1
ATOM 1555 O O . GLN B 1 27 ? 47.009 2.637 -14.900 1.00 29.75 27 GLN B O 1
ATOM 1561 N N . LEU B 1 28 ? 48.013 0.958 -13.790 1.00 28.87 28 LEU B N 1
ATOM 1562 C CA . LEU B 1 28 ? 48.169 1.764 -12.588 1.00 26.48 28 LEU B CA 1
ATOM 1563 C C . LEU B 1 28 ? 49.226 2.814 -12.848 1.00 25.56 28 LEU B C 1
ATOM 1564 O O . LEU B 1 28 ? 49.018 3.975 -12.522 1.00 25.10 28 LEU B O 1
ATOM 1569 N N . LEU B 1 29 ? 50.355 2.423 -13.437 1.00 23.21 29 LEU B N 1
ATOM 1570 C CA . LEU B 1 29 ? 51.435 3.387 -13.730 1.00 23.78 29 LEU B CA 1
ATOM 1571 C C . LEU B 1 29 ? 50.895 4.509 -14.626 1.00 25.74 29 LEU B C 1
ATOM 1572 O O . LEU B 1 29 ? 51.214 5.699 -14.402 1.00 25.82 29 LEU B O 1
ATOM 1577 N N . LEU B 1 30 ? 50.070 4.145 -15.625 1.00 25.90 30 LEU B N 1
ATOM 1578 C CA . LEU B 1 30 ? 49.480 5.138 -16.543 1.00 26.75 30 LEU B CA 1
ATOM 1579 C C . LEU B 1 30 ? 48.482 6.034 -15.796 1.00 25.96 30 LEU B C 1
ATOM 1580 O O . LEU B 1 30 ? 48.442 7.231 -16.033 1.00 27.82 30 LEU B O 1
ATOM 1585 N N . SER B 1 31 ? 47.673 5.460 -14.906 1.00 23.86 31 SER B N 1
ATOM 1586 C CA . SER B 1 31 ? 46.730 6.280 -14.136 1.00 22.79 31 SER B CA 1
ATOM 1587 C C . SER B 1 31 ? 47.508 7.231 -13.204 1.00 23.39 31 SER B C 1
ATOM 1588 O O . SER B 1 31 ? 47.158 8.383 -13.054 1.00 24.54 31 SER B O 1
ATOM 1591 N N . TYR B 1 32 ? 48.552 6.748 -12.546 1.00 23.53 32 TYR B N 1
ATOM 1592 C CA . TYR B 1 32 ? 49.287 7.617 -11.648 1.00 23.73 32 TYR B CA 1
ATOM 1593 C C . TYR B 1 32 ? 49.852 8.808 -12.419 1.00 25.68 32 TYR B C 1
ATOM 1594 O O . TYR B 1 32 ? 49.822 9.941 -11.949 1.00 25.23 32 TYR B O 1
ATOM 1603 N N . GLU B 1 33 ? 50.381 8.544 -13.607 1.00 27.20 33 GLU B N 1
ATOM 1604 C CA . GLU B 1 33 ? 50.952 9.588 -14.450 1.00 27.45 33 GLU B CA 1
ATOM 1605 C C . GLU B 1 33 ? 49.875 10.622 -14.830 1.00 25.80 33 GLU B C 1
ATOM 1606 O O . GLU B 1 33 ? 50.073 11.824 -14.716 1.00 25.05 33 GLU B O 1
ATOM 1612 N N . GLY B 1 34 ? 48.730 10.156 -15.277 1.00 25.26 34 GLY B N 1
ATOM 1613 C CA . GLY B 1 34 ? 47.694 11.093 -15.634 1.00 28.02 34 GLY B CA 1
ATOM 1614 C C . GLY B 1 34 ? 47.122 11.849 -14.434 1.00 28.94 34 GLY B C 1
ATOM 1615 O O . GLY B 1 34 ? 46.765 13.016 -14.569 1.00 29.05 34 GLY B O 1
ATOM 1616 N N . LEU B 1 35 ? 47.020 11.189 -13.274 1.00 27.52 35 LEU B N 1
ATOM 1617 C CA . LEU B 1 35 ? 46.476 11.819 -12.074 1.00 26.60 35 LEU B CA 1
ATOM 1618 C C . LEU B 1 35 ? 47.426 12.800 -11.429 1.00 26.29 35 LEU B C 1
ATOM 1619 O O . LEU B 1 35 ? 46.977 13.760 -10.774 1.00 25.44 35 LEU B O 1
ATOM 1624 N N . SER B 1 36 ? 48.727 12.586 -11.619 1.00 26.69 36 SER B N 1
ATOM 1625 C CA . SER B 1 36 ? 49.759 13.446 -11.006 1.00 27.80 36 SER B CA 1
ATOM 1626 C C . SER B 1 36 ? 50.337 14.529 -11.910 1.00 30.32 36 SER B C 1
ATOM 1627 O O . SER B 1 36 ? 51.124 15.389 -11.464 1.00 29.83 36 SER B O 1
ATOM 1630 N N . ASP B 1 37 ? 49.947 14.509 -13.176 1.00 33.36 37 ASP B N 1
ATOM 1631 C CA . ASP B 1 37 ? 50.478 15.493 -14.108 1.00 34.43 37 ASP B CA 1
ATOM 1632 C C . ASP B 1 37 ? 50.231 16.924 -13.689 1.00 33.94 37 ASP B C 1
ATOM 1633 O O . ASP B 1 37 ? 51.154 17.750 -13.716 1.00 34.35 37 ASP B O 1
ATOM 1638 N N . GLY B 1 38 ? 48.995 17.205 -13.293 1.00 31.53 38 GLY B N 1
ATOM 1639 C CA . GLY B 1 38 ? 48.615 18.550 -12.913 1.00 30.63 38 GLY B CA 1
ATOM 1640 C C . GLY B 1 38 ? 49.174 19.267 -11.689 1.00 30.57 38 GLY B C 1
ATOM 1641 O O . GLY B 1 38 ? 48.928 20.468 -11.555 1.00 28.57 38 GLY B O 1
ATOM 1642 N N . GLN B 1 39 ? 49.875 18.583 -10.781 1.00 28.17 39 GLN B N 1
ATOM 1643 C CA . GLN B 1 39 ? 50.419 19.266 -9.605 1.00 28.27 39 GLN B CA 1
ATOM 1644 C C . GLN B 1 39 ? 51.536 18.461 -8.993 1.00 29.21 39 GLN B C 1
ATOM 1645 O O . GLN B 1 39 ? 51.587 17.234 -9.150 1.00 29.44 39 GLN B O 1
ATOM 1651 N N . VAL B 1 40 ? 52.456 19.162 -8.329 1.00 27.70 40 VAL B N 1
ATOM 1652 C CA . VAL B 1 40 ? 53.572 18.492 -7.692 1.00 27.55 40 VAL B CA 1
ATOM 1653 C C . VAL B 1 40 ? 53.239 18.225 -6.228 1.00 27.87 40 VAL B C 1
ATOM 1654 O O . VAL B 1 40 ? 53.989 17.545 -5.548 1.00 30.42 40 VAL B O 1
ATOM 1658 N N . ASN B 1 41 ? 52.109 18.745 -5.745 1.00 27.86 41 ASN B N 1
ATOM 1659 C CA . ASN B 1 41 ? 51.742 18.525 -4.345 1.00 27.37 41 ASN B CA 1
ATOM 1660 C C . ASN B 1 41 ? 51.852 17.045 -3.976 1.00 24.84 41 ASN B C 1
ATOM 1661 O O . ASN B 1 41 ? 51.101 16.185 -4.488 1.00 22.71 41 ASN B O 1
ATOM 1666 N N . TRP B 1 42 ? 52.754 16.735 -3.062 1.00 25.81 42 TRP B N 1
ATOM 1667 C CA . TRP B 1 42 ? 52.951 15.324 -2.780 1.00 25.48 42 TRP B CA 1
ATOM 1668 C C . TRP B 1 42 ? 51.886 14.651 -2.022 1.00 25.11 42 TRP B C 1
ATOM 1669 O O . TRP B 1 42 ? 51.712 13.432 -2.187 1.00 25.86 42 TRP B O 1
ATOM 1680 N N . VAL B 1 43 ? 51.144 15.404 -1.209 1.00 24.04 43 VAL B N 1
ATOM 1681 C CA . VAL B 1 43 ? 50.089 14.757 -0.437 1.00 21.83 43 VAL B CA 1
ATOM 1682 C C . VAL B 1 43 ? 48.997 14.315 -1.383 1.00 22.05 43 VAL B C 1
ATOM 1683 O O . VAL B 1 43 ? 48.481 13.210 -1.278 1.00 22.71 43 VAL B O 1
ATOM 1687 N N . CYS B 1 44 ? 48.604 15.196 -2.292 1.00 23.85 44 CYS B N 1
ATOM 1688 C CA . CYS B 1 44 ? 47.562 14.871 -3.245 1.00 23.61 44 CYS B CA 1
ATOM 1689 C C . CYS B 1 44 ? 47.944 13.654 -4.086 1.00 22.97 44 CYS B C 1
ATOM 1690 O O . CYS B 1 44 ? 47.129 12.735 -4.305 1.00 19.72 44 CYS B O 1
ATOM 1693 N N . ASN B 1 45 ? 49.170 13.688 -4.582 1.00 22.14 45 ASN B N 1
ATOM 1694 C CA . ASN B 1 45 ? 49.672 12.632 -5.434 1.00 23.31 45 ASN B CA 1
ATOM 1695 C C . ASN B 1 45 ? 49.819 11.301 -4.697 1.00 23.44 45 ASN B C 1
ATOM 1696 O O . ASN B 1 45 ? 49.455 10.268 -5.249 1.00 24.28 45 ASN B O 1
ATOM 1701 N N . LEU B 1 46 ? 50.329 11.300 -3.460 1.00 23.23 46 LEU B N 1
ATOM 1702 C CA . LEU B 1 46 ? 50.423 10.015 -2.760 1.00 21.11 46 LEU B CA 1
ATOM 1703 C C . LEU B 1 46 ? 49.085 9.548 -2.272 1.00 20.49 46 LEU B C 1
ATOM 1704 O O . LEU B 1 46 ? 48.886 8.362 -2.112 1.00 18.82 46 LEU B O 1
ATOM 1709 N N . SER B 1 47 ? 48.130 10.456 -2.025 1.00 19.04 47 SER B N 1
ATOM 1710 C CA . SER B 1 47 ? 46.837 9.984 -1.580 1.00 17.90 47 SER B CA 1
ATOM 1711 C C . SER B 1 47 ? 46.151 9.209 -2.688 1.00 16.75 47 SER B C 1
ATOM 1712 O O . SER B 1 47 ? 45.574 8.183 -2.421 1.00 16.58 47 SER B O 1
ATOM 1715 N N . ASN B 1 48 ? 46.149 9.723 -3.920 1.00 15.57 48 ASN B N 1
ATOM 1716 C CA . ASN B 1 48 ? 45.522 8.985 -5.018 1.00 16.72 48 ASN B CA 1
ATOM 1717 C C . ASN B 1 48 ? 46.354 7.735 -5.303 1.00 16.93 48 ASN B C 1
ATOM 1718 O O . ASN B 1 48 ? 45.813 6.661 -5.586 1.00 15.36 48 ASN B O 1
ATOM 1723 N N . ALA B 1 49 ? 47.654 7.869 -5.187 1.00 18.33 49 ALA B N 1
ATOM 1724 C CA . ALA B 1 49 ? 48.487 6.671 -5.375 1.00 20.86 49 ALA B CA 1
ATOM 1725 C C . ALA B 1 49 ? 48.074 5.542 -4.414 1.00 21.72 49 ALA B C 1
ATOM 1726 O O . ALA B 1 49 ? 47.932 4.378 -4.832 1.00 22.49 49 ALA B O 1
ATOM 1728 N N . SER B 1 50 ? 47.894 5.858 -3.126 1.00 19.99 50 SER B N 1
ATOM 1729 C CA . SER B 1 50 ? 47.541 4.811 -2.175 1.00 19.13 50 SER B CA 1
ATOM 1730 C C . SER B 1 50 ? 46.241 4.125 -2.616 1.00 19.77 50 SER B C 1
ATOM 1731 O O . SER B 1 50 ? 46.097 2.919 -2.494 1.00 17.78 50 SER B O 1
ATOM 1734 N N . SER B 1 51 ? 45.290 4.880 -3.165 1.00 18.93 51 SER B N 1
ATOM 1735 C CA . SER B 1 51 ? 44.047 4.267 -3.614 1.00 20.41 51 SER B CA 1
ATOM 1736 C C . SER B 1 51 ? 44.254 3.337 -4.852 1.00 18.95 51 SER B C 1
ATOM 1737 O O . SER B 1 51 ? 43.615 2.291 -4.987 1.00 17.66 51 SER B O 1
ATOM 1740 N N . LEU B 1 52 ? 45.150 3.727 -5.749 1.00 17.04 52 LEU B N 1
ATOM 1741 C CA . LEU B 1 52 ? 45.466 2.969 -6.965 1.00 17.88 52 LEU B CA 1
ATOM 1742 C C . LEU B 1 52 ? 46.053 1.610 -6.525 1.00 18.43 52 LEU B C 1
ATOM 1743 O O . LEU B 1 52 ? 45.557 0.534 -6.928 1.00 19.84 52 LEU B O 1
ATOM 1748 N N . ILE B 1 53 ? 47.020 1.667 -5.620 1.00 16.86 53 ILE B N 1
ATOM 1749 C CA . ILE B 1 53 ? 47.706 0.450 -5.146 1.00 16.63 53 ILE B CA 1
ATOM 1750 C C . ILE B 1 53 ? 46.735 -0.491 -4.437 1.00 18.87 53 ILE B C 1
ATOM 1751 O O . ILE B 1 53 ? 46.687 -1.677 -4.729 1.00 17.91 53 ILE B O 1
ATOM 1756 N N . TRP B 1 54 ? 45.900 0.081 -3.572 1.00 17.29 54 TRP B N 1
ATOM 1757 C CA . TRP B 1 54 ? 44.954 -0.684 -2.786 1.00 17.79 54 TRP B CA 1
ATOM 1758 C C . TRP B 1 54 ? 44.023 -1.485 -3.709 1.00 19.89 54 TRP B C 1
ATOM 1759 O O . TRP B 1 54 ? 43.879 -2.697 -3.565 1.00 21.86 54 TRP B O 1
ATOM 1770 N N . HIS B 1 55 ? 43.360 -0.785 -4.636 1.00 19.13 55 HIS B N 1
ATOM 1771 C CA . HIS B 1 55 ? 42.431 -1.426 -5.540 1.00 19.40 55 HIS B CA 1
ATOM 1772 C C . HIS B 1 55 ? 43.076 -2.403 -6.505 1.00 18.80 55 HIS B C 1
ATOM 1773 O O . HIS B 1 55 ? 42.460 -3.416 -6.845 1.00 19.60 55 HIS B O 1
ATOM 1780 N N . ALA B 1 56 ? 44.271 -2.098 -6.973 1.00 18.10 56 ALA B N 1
ATOM 1781 C CA . ALA B 1 56 ? 44.972 -3.039 -7.862 1.00 22.62 56 ALA B CA 1
ATOM 1782 C C . ALA B 1 56 ? 45.172 -4.378 -7.143 1.00 23.65 56 ALA B C 1
ATOM 1783 O O . ALA B 1 56 ? 44.855 -5.462 -7.686 1.00 24.36 56 ALA B O 1
ATOM 1785 N N . TYR B 1 57 ? 45.712 -4.328 -5.935 1.00 23.44 57 TYR B N 1
ATOM 1786 C CA . TYR B 1 57 ? 45.938 -5.585 -5.232 1.00 24.66 57 TYR B CA 1
ATOM 1787 C C . TYR B 1 57 ? 44.665 -6.304 -4.846 1.00 25.68 57 TYR B C 1
ATOM 1788 O O . TYR B 1 57 ? 44.653 -7.538 -4.798 1.00 24.52 57 TYR B O 1
ATOM 1797 N N . LYS B 1 58 ? 43.586 -5.556 -4.598 1.00 23.85 58 LYS B N 1
ATOM 1798 C CA . LYS B 1 58 ? 42.324 -6.189 -4.240 1.00 26.08 58 LYS B CA 1
ATOM 1799 C C . LYS B 1 58 ? 41.844 -6.972 -5.447 1.00 27.68 58 LYS B C 1
ATOM 1800 O O . LYS B 1 58 ? 41.339 -8.082 -5.300 1.00 28.63 58 LYS B O 1
ATOM 1806 N N . SER B 1 59 ? 41.994 -6.404 -6.646 1.00 29.73 59 SER B N 1
ATOM 1807 C CA . SER B 1 59 ? 41.514 -7.099 -7.832 1.00 31.68 59 SER B CA 1
ATOM 1808 C C . SER B 1 59 ? 42.427 -8.262 -8.208 1.00 32.13 59 SER B C 1
ATOM 1809 O O . SER B 1 59 ? 41.950 -9.226 -8.800 1.00 33.15 59 SER B O 1
ATOM 1812 N N . LEU B 1 60 ? 43.711 -8.190 -7.851 1.00 30.56 60 LEU B N 1
ATOM 1813 C CA . LEU B 1 60 ? 44.655 -9.304 -8.116 1.00 29.43 60 LEU B CA 1
ATOM 1814 C C . LEU B 1 60 ? 44.400 -10.411 -7.097 1.00 28.17 60 LEU B C 1
ATOM 1815 O O . LEU B 1 60 ? 45.109 -11.434 -7.055 1.00 29.74 60 LEU B O 1
ATOM 1820 N N . ALA B 1 61 ? 43.420 -10.173 -6.236 1.00 27.30 61 ALA B N 1
ATOM 1821 C CA . ALA B 1 61 ? 43.024 -11.133 -5.226 1.00 28.19 61 ALA B CA 1
ATOM 1822 C C . ALA B 1 61 ? 44.106 -11.453 -4.182 1.00 27.22 61 ALA B C 1
ATOM 1823 O O . ALA B 1 61 ? 44.246 -12.597 -3.743 1.00 26.97 61 ALA B O 1
ATOM 1825 N N . VAL B 1 62 ? 44.891 -10.439 -3.831 1.00 24.78 62 VAL B N 1
ATOM 1826 C CA . VAL B 1 62 ? 45.885 -10.534 -2.795 1.00 23.79 62 VAL B CA 1
ATOM 1827 C C . VAL B 1 62 ? 45.090 -9.916 -1.628 1.00 25.36 62 VAL B C 1
ATOM 1828 O O . VAL B 1 62 ? 44.520 -8.804 -1.760 1.00 25.65 62 VAL B O 1
ATOM 1832 N N . ASP B 1 63 ? 45.018 -10.618 -0.500 1.00 23.86 63 ASP B N 1
ATOM 1833 C CA . ASP B 1 63 ? 44.228 -10.120 0.634 1.00 23.40 63 ASP B CA 1
ATOM 1834 C C . ASP B 1 63 ? 44.993 -9.059 1.421 1.00 22.72 63 ASP B C 1
ATOM 1835 O O . ASP B 1 63 ? 45.390 -9.282 2.560 1.00 22.70 63 ASP B O 1
ATOM 1840 N N . ILE B 1 64 ? 45.221 -7.894 0.811 1.00 21.69 64 ILE B N 1
ATOM 1841 C CA . ILE B 1 64 ? 45.959 -6.841 1.496 1.00 22.71 64 ILE B CA 1
ATOM 1842 C C . ILE B 1 64 ? 45.088 -6.121 2.541 1.00 21.51 64 ILE B C 1
ATOM 1843 O O . ILE B 1 64 ? 43.860 -6.137 2.447 1.00 21.94 64 ILE B O 1
ATOM 1848 N N . ASN B 1 65 ? 45.744 -5.544 3.548 1.00 19.72 65 ASN B N 1
ATOM 1849 C CA . ASN B 1 65 ? 45.108 -4.796 4.619 1.00 21.06 65 ASN B CA 1
ATOM 1850 C C . ASN B 1 65 ? 45.720 -3.408 4.756 1.00 19.65 65 ASN B C 1
ATOM 1851 O O . ASN B 1 65 ? 45.260 -2.607 5.559 1.00 20.90 65 ASN B O 1
ATOM 1856 N N . TRP B 1 66 ? 46.725 -3.099 3.955 1.00 17.82 66 TRP B N 1
ATOM 1857 C CA . TRP B 1 66 ? 47.272 -1.752 4.057 1.00 17.70 66 TRP B CA 1
ATOM 1858 C C . TRP B 1 66 ? 48.058 -1.434 2.833 1.00 20.63 66 TRP B C 1
ATOM 1859 O O . TRP B 1 66 ? 48.801 -2.302 2.319 1.00 17.00 66 TRP B O 1
ATOM 1870 N N . ALA B 1 67 ? 47.877 -0.214 2.314 1.00 16.76 67 ALA B N 1
ATOM 1871 C CA . ALA B 1 67 ? 48.657 0.211 1.160 1.00 17.19 67 ALA B CA 1
ATOM 1872 C C . ALA B 1 67 ? 48.839 1.668 1.343 1.00 18.03 67 ALA B C 1
ATOM 1873 O O . ALA B 1 67 ? 47.844 2.446 1.345 1.00 19.54 67 ALA B O 1
ATOM 1875 N N . GLY B 1 68 ? 50.092 2.080 1.470 1.00 16.03 68 GLY B N 1
ATOM 1876 C CA . GLY B 1 68 ? 50.323 3.486 1.713 1.00 17.25 68 GLY B CA 1
ATOM 1877 C C . GLY B 1 68 ? 51.745 3.927 1.729 1.00 17.55 68 GLY B C 1
ATOM 1878 O O . GLY B 1 68 ? 52.647 3.231 1.220 1.00 18.82 68 GLY B O 1
ATOM 1879 N N . PHE B 1 69 ? 51.969 5.082 2.342 1.00 17.89 69 PHE B N 1
ATOM 1880 C CA . PHE B 1 69 ? 53.297 5.696 2.373 1.00 18.72 69 PHE B CA 1
ATOM 1881 C C . PHE B 1 69 ? 53.783 6.285 3.703 1.00 21.36 69 PHE B C 1
ATOM 1882 O O . PHE B 1 69 ? 52.967 6.664 4.571 1.00 18.55 69 PHE B O 1
ATOM 1890 N N . TYR B 1 70 ? 55.125 6.395 3.806 1.00 20.60 70 TYR B N 1
ATOM 1891 C CA . TYR B 1 70 ? 55.810 7.072 4.921 1.00 20.22 70 TYR B CA 1
ATOM 1892 C C . TYR B 1 70 ? 56.747 8.016 4.180 1.00 22.25 70 TYR B C 1
ATOM 1893 O O . TYR B 1 70 ? 57.175 7.700 3.086 1.00 21.73 70 TYR B O 1
ATOM 1902 N N . VAL 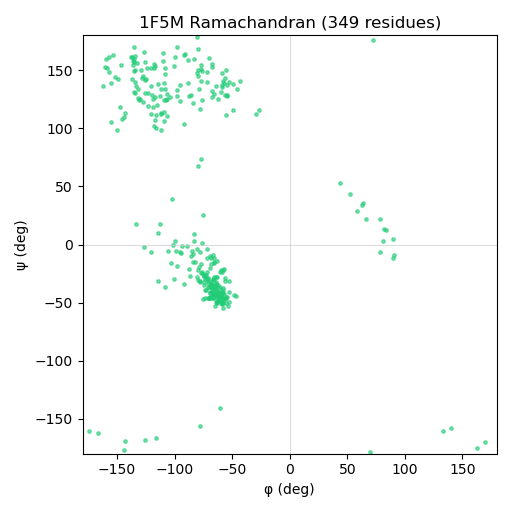B 1 71 ? 57.086 9.162 4.748 1.00 21.94 71 VAL B N 1
ATOM 1903 C CA . VAL B 1 71 ? 57.937 10.083 4.022 1.00 25.97 71 VAL B CA 1
ATOM 1904 C C . VAL B 1 71 ? 58.958 10.553 5.024 1.00 26.68 71 VAL B C 1
ATOM 1905 O O . VAL B 1 71 ? 58.685 10.632 6.216 1.00 27.00 71 VAL B O 1
ATOM 1909 N N . THR B 1 72 ? 60.143 10.853 4.534 1.00 30.55 72 THR B N 1
ATOM 1910 C CA . THR B 1 72 ? 61.222 11.258 5.415 1.00 32.16 72 THR B CA 1
ATOM 1911 C C . THR B 1 72 ? 60.878 12.608 6.011 1.00 33.47 72 THR B C 1
ATOM 1912 O O . THR B 1 72 ? 60.504 13.539 5.297 1.00 31.37 72 THR B O 1
ATOM 1916 N N . GLN B 1 73 ? 60.937 12.680 7.334 1.00 36.18 73 GLN B N 1
ATOM 1917 C CA . GLN B 1 73 ? 60.651 13.925 8.021 1.00 41.03 73 GLN B CA 1
ATOM 1918 C C . GLN B 1 73 ? 61.650 14.970 7.524 1.00 43.31 73 GLN B C 1
ATOM 1919 O O . GLN B 1 73 ? 62.860 14.704 7.469 1.00 43.47 73 GLN B O 1
ATOM 1925 N N . ALA B 1 74 ? 61.149 16.145 7.147 1.00 45.29 74 ALA B N 1
ATOM 1926 C CA . ALA B 1 74 ? 62.026 17.218 6.672 1.00 48.69 74 ALA B CA 1
ATOM 1927 C C . ALA B 1 74 ? 63.007 17.569 7.793 1.00 50.23 74 ALA B C 1
ATOM 1928 O O . ALA B 1 74 ? 64.222 17.628 7.589 1.00 51.48 74 ALA B O 1
ATOM 1930 N N . SER B 1 75 ? 62.456 17.790 8.982 1.00 51.46 75 SER B N 1
ATOM 1931 C CA . SER B 1 75 ? 63.242 18.132 10.145 1.00 52.75 75 SER B CA 1
ATOM 1932 C C . SER B 1 75 ? 64.342 17.103 10.459 1.00 53.43 75 SER B C 1
ATOM 1933 O O . SER B 1 75 ? 65.371 17.467 11.026 1.00 53.42 75 SER B O 1
ATOM 1936 N N . GLU B 1 76 ? 64.141 15.833 10.099 1.00 53.84 76 GLU B N 1
ATOM 1937 C CA . GLU B 1 76 ? 65.152 14.802 10.382 1.00 54.22 76 GLU B CA 1
ATOM 1938 C C . GLU B 1 76 ? 65.233 13.718 9.290 1.00 54.03 76 GLU B C 1
ATOM 1939 O O . GLU B 1 76 ? 64.343 12.867 9.180 1.00 54.09 76 GLU B O 1
ATOM 1945 N N . GLU B 1 77 ? 66.310 13.733 8.501 1.00 53.07 77 GLU B N 1
ATOM 1946 C CA . GLU B 1 77 ? 66.458 12.773 7.397 1.00 52.20 77 GLU B CA 1
ATOM 1947 C C . GLU B 1 77 ? 66.823 11.334 7.774 1.00 50.21 77 GLU B C 1
ATOM 1948 O O . GLU B 1 77 ? 67.434 10.622 6.967 1.00 49.79 77 GLU B O 1
ATOM 1954 N N . ASN B 1 78 ? 66.471 10.928 8.998 1.00 47.62 78 ASN B N 1
ATOM 1955 C CA . ASN B 1 78 ? 66.697 9.571 9.500 1.00 44.08 78 ASN B CA 1
ATOM 1956 C C . ASN B 1 78 ? 65.418 9.090 10.165 1.00 40.95 78 ASN B C 1
ATOM 1957 O O . ASN B 1 78 ? 65.428 8.132 10.939 1.00 39.78 78 ASN B O 1
ATOM 1962 N N . THR B 1 79 ? 64.318 9.768 9.855 1.00 36.24 79 THR B N 1
ATOM 1963 C CA . THR B 1 79 ? 63.035 9.422 10.418 1.00 33.47 79 THR B CA 1
ATOM 1964 C C . THR B 1 79 ? 61.951 9.458 9.342 1.00 28.94 79 THR B C 1
ATOM 1965 O O . THR B 1 79 ? 62.003 10.286 8.448 1.00 27.41 79 THR B O 1
ATOM 1969 N N . LEU B 1 80 ? 61.008 8.514 9.420 1.00 27.04 80 LEU B N 1
ATOM 1970 C CA . LEU B 1 80 ? 59.871 8.404 8.488 1.00 25.70 80 LEU B CA 1
ATOM 1971 C C . LEU B 1 80 ? 58.608 8.827 9.236 1.00 24.66 80 LEU B C 1
ATOM 1972 O O . LEU B 1 80 ? 58.389 8.398 10.365 1.00 25.45 80 LEU B O 1
ATOM 1977 N N . ILE B 1 81 ? 57.795 9.652 8.608 1.00 24.07 81 ILE B N 1
ATOM 1978 C CA . ILE B 1 81 ? 56.529 10.114 9.202 1.00 24.69 81 ILE B CA 1
ATOM 1979 C C . ILE B 1 81 ? 55.391 9.536 8.341 1.00 22.95 81 ILE B C 1
ATOM 1980 O O . ILE B 1 81 ? 55.470 9.554 7.099 1.00 22.51 81 ILE B O 1
ATOM 1985 N N . LEU B 1 82 ? 54.341 9.068 9.008 1.00 20.53 82 LEU B N 1
ATOM 1986 C CA . LEU B 1 82 ? 53.160 8.479 8.348 1.00 22.43 82 LEU B CA 1
ATOM 1987 C C . LEU B 1 82 ? 52.552 9.440 7.311 1.00 22.53 82 LEU B C 1
ATOM 1988 O O . LEU B 1 82 ? 52.273 10.607 7.639 1.00 21.66 82 LEU B O 1
ATOM 1993 N N . GLY B 1 83 ? 52.346 8.931 6.082 1.00 21.60 83 GLY B N 1
ATOM 1994 C CA . GLY B 1 83 ? 51.753 9.684 4.984 1.00 20.42 83 GLY B CA 1
ATOM 1995 C C . GLY B 1 83 ? 50.435 9.018 4.604 1.00 22.36 83 GLY B C 1
ATOM 1996 O O . GLY B 1 83 ? 49.934 8.177 5.369 1.00 22.32 83 GLY B O 1
ATOM 1997 N N . PRO B 1 84 ? 49.831 9.364 3.447 1.00 21.64 84 PRO B N 1
ATOM 1998 C CA . PRO B 1 84 ? 48.555 8.793 2.972 1.00 21.52 84 PRO B CA 1
ATOM 1999 C C . PRO B 1 84 ? 48.536 7.289 2.796 1.00 21.76 84 PRO B C 1
ATOM 2000 O O . PRO B 1 84 ? 49.522 6.661 2.300 1.00 20.47 84 PRO B O 1
ATOM 2004 N N . PHE B 1 85 ? 47.411 6.693 3.173 1.00 20.86 85 PHE B N 1
ATOM 2005 C CA . PHE B 1 85 ? 47.289 5.258 3.058 1.00 21.09 85 PHE B CA 1
ATOM 2006 C C . PHE B 1 85 ? 45.849 4.797 2.988 1.00 19.80 85 PHE B C 1
ATOM 2007 O O . PHE B 1 85 ? 44.923 5.540 3.340 1.00 20.94 85 PHE B O 1
ATOM 2015 N N . GLN B 1 86 ? 45.662 3.586 2.505 1.00 18.98 86 GLN B N 1
ATOM 2016 C CA . GLN B 1 86 ? 44.342 2.931 2.512 1.00 18.86 86 GLN B CA 1
ATOM 2017 C C . GLN B 1 86 ? 44.511 1.786 3.513 1.00 18.22 86 GLN B C 1
ATOM 2018 O O . GLN B 1 86 ? 45.503 1.026 3.486 1.00 21.56 86 GLN B O 1
ATOM 2024 N N . GLY B 1 87 ? 43.549 1.624 4.402 1.00 20.87 87 GLY B N 1
ATOM 2025 C CA . GLY B 1 87 ? 43.656 0.542 5.387 1.00 20.74 87 GLY B CA 1
ATOM 2026 C C . GLY B 1 87 ? 43.346 0.988 6.814 1.00 19.74 87 GLY B C 1
ATOM 2027 O O . GLY B 1 87 ? 42.705 2.019 7.017 1.00 18.30 87 GLY B O 1
ATOM 2028 N N . LYS B 1 88 ? 43.785 0.220 7.813 1.00 19.42 88 LYS B N 1
ATOM 2029 C CA . LYS B 1 88 ? 43.509 0.586 9.188 1.00 18.30 88 LYS B CA 1
ATOM 2030 C C . LYS B 1 88 ? 44.576 1.502 9.744 1.00 18.94 88 LYS B C 1
ATOM 2031 O O . LYS B 1 88 ? 45.656 1.561 9.195 1.00 18.50 88 LYS B O 1
ATOM 2037 N N . VAL B 1 89 ? 44.228 2.243 10.809 1.00 19.33 89 VAL B N 1
ATOM 2038 C CA . VAL B 1 89 ? 45.127 3.171 11.519 1.00 19.05 89 VAL B CA 1
ATOM 2039 C C . VAL B 1 89 ? 46.535 2.523 11.713 1.00 19.67 89 VAL B C 1
ATOM 2040 O O . VAL B 1 89 ? 46.662 1.333 11.997 1.00 19.30 89 VAL B O 1
ATOM 2044 N N . ALA B 1 90 ? 47.581 3.336 11.557 1.00 21.07 90 ALA B N 1
ATOM 2045 C CA . ALA B 1 90 ? 48.954 2.873 11.587 1.00 22.13 90 ALA B CA 1
ATOM 2046 C C . ALA B 1 90 ? 49.903 3.733 12.416 1.00 22.96 90 ALA B C 1
ATOM 2047 O O . ALA B 1 90 ? 49.555 4.856 12.814 1.00 20.23 90 ALA B O 1
ATOM 2049 N N . CYS B 1 91 ? 51.107 3.190 12.620 1.00 22.86 91 CYS B N 1
ATOM 2050 C CA . CYS B 1 91 ? 52.168 3.831 13.388 1.00 24.73 91 CYS B CA 1
ATOM 2051 C C . CYS B 1 91 ? 52.518 5.185 12.742 1.00 24.92 91 CYS B C 1
ATOM 2052 O O . CYS B 1 91 ? 52.595 5.304 11.514 1.00 24.98 91 CYS B O 1
ATOM 2055 N N . GLN B 1 92 ? 52.708 6.202 13.578 1.00 24.51 92 GLN B N 1
ATOM 2056 C CA . GLN B 1 92 ? 52.989 7.567 13.146 1.00 25.19 92 GLN B CA 1
ATOM 2057 C C . GLN B 1 92 ? 54.423 7.889 12.740 1.00 25.99 92 GLN B C 1
ATOM 2058 O O . GLN B 1 92 ? 54.679 8.779 11.904 1.00 26.04 92 GLN B O 1
ATOM 2064 N N . MET B 1 93 ? 55.381 7.167 13.305 1.00 25.83 93 MET B N 1
ATOM 2065 C CA . MET B 1 93 ? 56.747 7.482 12.980 1.00 26.27 93 MET B CA 1
ATOM 2066 C C . MET B 1 93 ? 57.555 6.215 13.044 1.00 24.60 93 MET B C 1
ATOM 2067 O O . MET B 1 93 ? 57.273 5.370 13.869 1.00 23.13 93 MET B O 1
ATOM 2072 N N . ILE B 1 94 ? 58.514 6.071 12.140 1.00 24.64 94 ILE B N 1
ATOM 2073 C CA . ILE B 1 94 ? 59.402 4.908 12.142 1.00 24.94 94 ILE B CA 1
ATOM 2074 C C . ILE B 1 94 ? 60.833 5.415 11.977 1.00 27.66 94 ILE B C 1
ATOM 2075 O O . ILE B 1 94 ? 61.096 6.286 11.142 1.00 28.31 94 ILE B O 1
ATOM 2080 N N . GLN B 1 95 ? 61.759 4.863 12.767 1.00 30.01 95 GLN B N 1
ATOM 2081 C CA . GLN B 1 95 ? 63.155 5.286 12.721 1.00 29.80 95 GLN B CA 1
ATOM 2082 C C . GLN B 1 95 ? 63.895 4.451 11.659 1.00 29.33 95 GLN B C 1
ATOM 2083 O O . GLN B 1 95 ? 63.636 3.243 11.528 1.00 27.48 95 GLN B O 1
ATOM 2089 N N . PHE B 1 96 ? 64.774 5.092 10.880 1.00 28.60 96 PHE B N 1
ATOM 2090 C CA . PHE B 1 96 ? 65.528 4.393 9.832 1.00 28.70 96 PHE B CA 1
ATOM 2091 C C . PHE B 1 96 ? 66.241 3.236 10.495 1.00 30.59 96 PHE B C 1
ATOM 2092 O O . PHE B 1 96 ? 66.591 3.303 11.683 1.00 31.18 96 PHE B O 1
ATOM 2100 N N . GLY B 1 97 ? 66.450 2.163 9.743 1.00 30.11 97 GLY B N 1
ATOM 2101 C CA . GLY B 1 97 ? 67.110 0.994 10.317 1.00 31.39 97 GLY B CA 1
ATOM 2102 C C . GLY B 1 97 ? 66.203 0.123 11.197 1.00 30.74 97 GLY B C 1
ATOM 2103 O O . GLY B 1 97 ? 66.623 -0.966 11.647 1.00 32.19 97 GLY B O 1
ATOM 2104 N N . LYS B 1 98 ? 64.973 0.574 11.457 1.00 27.35 98 LYS B N 1
ATOM 2105 C CA . LYS B 1 98 ? 64.071 -0.204 12.305 1.00 25.05 98 LYS B CA 1
ATOM 2106 C C . LYS B 1 98 ? 62.815 -0.694 11.600 1.00 25.21 98 LYS B C 1
ATOM 2107 O O . LYS B 1 98 ? 62.034 0.102 11.031 1.00 26.86 98 LYS B O 1
ATOM 2113 N N . GLY B 1 99 ? 62.592 -1.990 11.702 1.00 22.94 99 GLY B N 1
ATOM 2114 C CA . GLY B 1 99 ? 61.430 -2.616 11.091 1.00 22.81 99 GLY B CA 1
ATOM 2115 C C . GLY B 1 99 ? 61.572 -2.686 9.586 1.00 21.78 99 GLY B C 1
ATOM 2116 O O . GLY B 1 99 ? 62.519 -2.144 9.024 1.00 26.27 99 GLY B O 1
ATOM 2117 N N . VAL B 1 100 ? 60.613 -3.304 8.923 1.00 23.01 100 VAL B N 1
ATOM 2118 C CA . VAL B 1 100 ? 60.673 -3.420 7.487 1.00 22.81 100 VAL B CA 1
ATOM 2119 C C . VAL B 1 100 ? 60.739 -2.062 6.810 1.00 22.31 100 VAL B C 1
ATOM 2120 O O . VAL B 1 100 ? 61.608 -1.850 5.958 1.00 22.25 100 VAL B O 1
ATOM 2124 N N . CYS B 1 101 ? 59.836 -1.139 7.164 1.00 22.18 101 CYS B N 1
ATOM 2125 C CA . CYS B 1 101 ? 59.869 0.183 6.570 1.00 22.56 101 CYS B CA 1
ATOM 2126 C C . CYS B 1 101 ? 61.179 0.924 6.853 1.00 23.10 101 CYS B C 1
ATOM 2127 O O . CYS B 1 101 ? 61.773 1.512 5.945 1.00 22.39 101 CYS B O 1
ATOM 2130 N N . GLY B 1 102 ? 61.612 0.909 8.114 1.00 24.05 102 GLY B N 1
ATOM 2131 C CA . GLY B 1 102 ? 62.836 1.609 8.484 1.00 25.38 102 GLY B CA 1
ATOM 2132 C C . GLY B 1 102 ? 64.064 0.981 7.827 1.00 25.15 102 GLY B C 1
ATOM 2133 O O . GLY B 1 102 ? 65.047 1.666 7.527 1.00 25.46 102 GLY B O 1
ATOM 2134 N N . THR B 1 103 ? 64.022 -0.313 7.563 1.00 25.01 103 THR B N 1
ATOM 2135 C CA . THR B 1 103 ? 65.194 -0.918 6.921 1.00 25.17 103 THR B CA 1
ATOM 2136 C C . THR B 1 103 ? 65.190 -0.646 5.402 1.00 26.42 103 THR B C 1
ATOM 2137 O O . THR B 1 103 ? 66.262 -0.488 4.767 1.00 25.33 103 THR B O 1
ATOM 2141 N N . ALA B 1 104 ? 63.999 -0.535 4.812 1.00 26.21 104 ALA B N 1
ATOM 2142 C CA . ALA B 1 104 ? 63.954 -0.218 3.380 1.00 27.01 104 ALA B CA 1
ATOM 2143 C C . ALA B 1 104 ? 64.549 1.172 3.195 1.00 26.50 104 ALA B C 1
ATOM 2144 O O . ALA B 1 104 ? 65.141 1.482 2.153 1.00 27.05 104 ALA B O 1
ATOM 2146 N N . ALA B 1 105 ? 64.345 2.019 4.200 1.00 26.60 105 ALA B N 1
ATOM 2147 C CA . ALA B 1 105 ? 64.822 3.402 4.163 1.00 29.69 105 ALA B CA 1
ATOM 2148 C C . ALA B 1 105 ? 66.324 3.538 4.392 1.00 28.72 105 ALA B C 1
ATOM 2149 O O . ALA B 1 105 ? 66.985 4.254 3.654 1.00 31.10 105 ALA B O 1
ATOM 2151 N N . SER B 1 106 ? 66.857 2.864 5.405 1.00 28.26 106 SER B N 1
ATOM 2152 C CA . SER B 1 106 ? 68.292 2.922 5.674 1.00 30.69 106 SER B CA 1
ATOM 2153 C C . SER B 1 106 ? 69.155 2.208 4.595 1.00 30.42 106 SER B C 1
ATOM 2154 O O . SER B 1 106 ? 70.202 2.728 4.182 1.00 30.45 106 SER B O 1
ATOM 2157 N N . THR B 1 107 ? 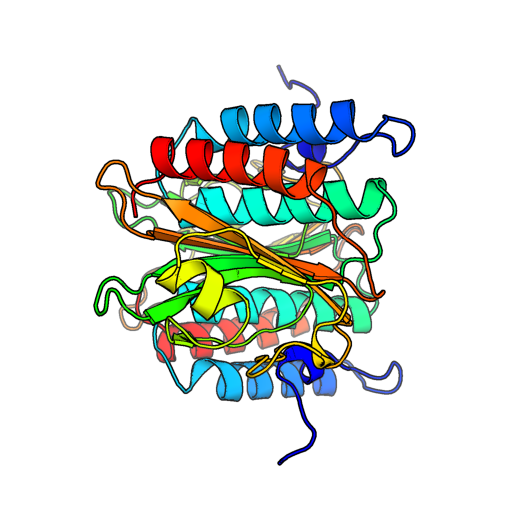68.712 1.033 4.139 1.00 29.20 107 THR B N 1
ATOM 2158 C CA . THR B 1 107 ? 69.471 0.271 3.145 1.00 28.11 107 THR B CA 1
ATOM 2159 C C . THR B 1 107 ? 69.212 0.715 1.716 1.00 27.12 107 THR B C 1
ATOM 2160 O O . THR B 1 107 ? 69.976 0.376 0.805 1.00 26.02 107 THR B O 1
ATOM 2164 N N . LYS B 1 108 ? 68.143 1.492 1.530 1.00 24.99 108 LYS B N 1
ATOM 2165 C CA . LYS B 1 108 ? 67.684 1.936 0.217 1.00 26.88 108 LYS B CA 1
ATOM 2166 C C . LYS B 1 108 ? 67.376 0.755 -0.694 1.00 27.52 108 LYS B C 1
ATOM 2167 O O . LYS B 1 108 ? 67.456 0.851 -1.923 1.00 28.40 108 LYS B O 1
ATOM 2173 N N . GLU B 1 109 ? 66.989 -0.359 -0.095 1.00 26.43 109 GLU B N 1
ATOM 2174 C CA . GLU B 1 109 ? 66.677 -1.537 -0.886 1.00 26.71 109 GLU B CA 1
ATOM 2175 C C . GLU B 1 109 ? 65.277 -2.035 -0.537 1.00 24.17 109 GLU B C 1
ATOM 2176 O O . GLU B 1 109 ? 64.897 -2.038 0.616 1.00 21.57 109 GLU B O 1
ATOM 2182 N N . THR B 1 110 ? 64.547 -2.491 -1.550 1.00 25.54 110 THR B N 1
ATOM 2183 C CA . THR B 1 110 ? 63.208 -3.053 -1.381 1.00 23.26 110 THR B CA 1
ATOM 2184 C C . THR B 1 110 ? 63.277 -4.251 -0.450 1.00 23.76 110 THR B C 1
ATOM 2185 O O . THR B 1 110 ? 64.181 -5.113 -0.527 1.00 23.36 110 THR B O 1
ATOM 2189 N N . GLN B 1 111 ? 62.327 -4.292 0.458 1.00 20.97 111 GLN B N 1
ATOM 2190 C CA . GLN B 1 111 ? 62.240 -5.390 1.374 1.00 20.39 111 GLN B CA 1
ATOM 2191 C C . GLN B 1 111 ? 61.012 -6.193 0.979 1.00 20.03 111 GLN B C 1
ATOM 2192 O O . GLN B 1 111 ? 59.908 -5.641 0.857 1.00 20.66 111 GLN B O 1
ATOM 2198 N N . ILE B 1 112 ? 61.186 -7.482 0.720 1.00 17.84 112 ILE B N 1
ATOM 2199 C CA . ILE B 1 112 ? 60.036 -8.364 0.396 1.00 18.42 112 ILE B CA 1
ATOM 2200 C C . ILE B 1 112 ? 59.978 -9.398 1.515 1.00 19.38 112 ILE B C 1
ATOM 2201 O O . ILE B 1 112 ? 60.843 -10.336 1.605 1.00 20.46 112 ILE B O 1
ATOM 2206 N N . VAL B 1 113 ? 58.988 -9.246 2.381 1.00 16.55 113 VAL B N 1
ATOM 2207 C CA . VAL B 1 113 ? 58.899 -10.106 3.566 1.00 18.67 113 VAL B CA 1
ATOM 2208 C C . VAL B 1 113 ? 57.763 -11.122 3.550 1.00 18.46 113 VAL B C 1
ATOM 2209 O O . VAL B 1 113 ? 56.574 -10.759 3.596 1.00 17.11 113 VAL B O 1
ATOM 2213 N N . PRO B 1 114 ? 58.107 -12.413 3.498 1.00 16.98 114 PRO B N 1
ATOM 2214 C CA . PRO B 1 114 ? 57.081 -13.469 3.467 1.00 18.32 114 PRO B CA 1
ATOM 2215 C C . PRO B 1 114 ? 56.420 -13.769 4.808 1.00 20.13 114 PRO B C 1
ATOM 2216 O O . PRO B 1 114 ? 55.282 -14.260 4.866 1.00 21.93 114 PRO B O 1
ATOM 2220 N N . ASP B 1 115 ? 57.119 -13.474 5.895 1.00 20.31 115 ASP B N 1
ATOM 2221 C CA . ASP B 1 115 ? 56.575 -13.763 7.208 1.00 20.68 115 ASP B CA 1
ATOM 2222 C C . ASP B 1 115 ? 57.175 -12.709 8.132 1.00 20.43 115 ASP B C 1
ATOM 2223 O O . ASP B 1 115 ? 58.274 -12.810 8.618 1.00 20.35 115 ASP B O 1
ATOM 2228 N N . VAL B 1 116 ? 56.379 -11.682 8.369 1.00 17.63 116 VAL B N 1
ATOM 2229 C CA . VAL B 1 116 ? 56.730 -10.531 9.145 1.00 19.61 116 VAL B CA 1
ATOM 2230 C C . VAL B 1 116 ? 57.203 -10.858 10.592 1.00 19.61 116 VAL B C 1
ATOM 2231 O O . VAL B 1 116 ? 58.091 -10.188 11.170 1.00 20.38 116 VAL B O 1
ATOM 2235 N N . ASN B 1 117 ? 56.659 -11.916 11.154 1.00 19.42 117 ASN B N 1
ATOM 2236 C CA . ASN B 1 117 ? 57.049 -12.302 12.479 1.00 22.62 117 ASN B CA 1
ATOM 2237 C C . ASN B 1 117 ? 58.392 -13.034 12.506 1.00 23.16 117 ASN B C 1
ATOM 2238 O O . ASN B 1 117 ? 58.922 -13.316 13.594 1.00 23.79 117 ASN B O 1
ATOM 2243 N N . LYS B 1 118 ? 58.959 -13.336 11.341 1.00 23.00 118 LYS B N 1
ATOM 2244 C CA . LYS B 1 118 ? 60.289 -13.970 11.360 1.00 24.81 118 LYS B CA 1
ATOM 2245 C C . LYS B 1 118 ? 61.248 -12.809 11.082 1.00 25.50 118 LYS B C 1
ATOM 2246 O O . LYS B 1 118 ? 62.450 -13.039 10.989 1.00 23.52 118 LYS B O 1
ATOM 2252 N N . TYR B 1 119 ? 60.714 -11.573 10.963 1.00 23.37 119 TYR B N 1
ATOM 2253 C CA . TYR B 1 119 ? 61.553 -10.398 10.611 1.00 23.95 119 TYR B CA 1
ATOM 2254 C C . TYR B 1 119 ? 62.054 -9.712 11.855 1.00 26.37 119 TYR B C 1
ATOM 2255 O O . TYR B 1 119 ? 61.305 -8.9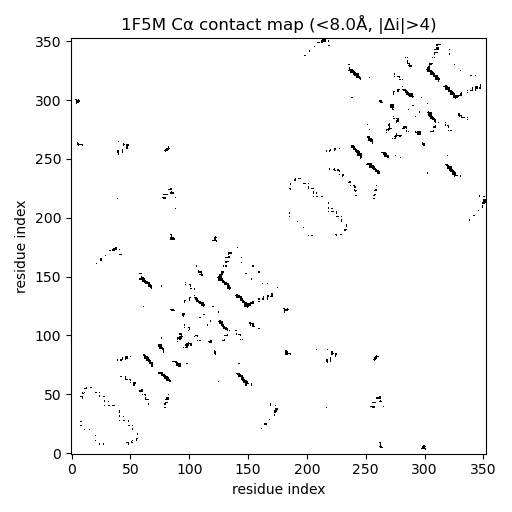44 12.473 1.00 28.32 119 TYR B O 1
ATOM 2264 N N . PRO B 1 120 ? 63.341 -9.906 12.210 1.00 27.95 120 PRO B N 1
ATOM 2265 C CA . PRO B 1 120 ? 63.790 -9.234 13.439 1.00 27.70 120 PRO B CA 1
ATOM 2266 C C . PRO B 1 120 ? 63.561 -7.735 13.490 1.00 27.77 120 PRO B C 1
ATOM 2267 O O . PRO B 1 120 ? 63.955 -6.993 12.578 1.00 26.47 120 PRO B O 1
ATOM 2271 N N . GLY B 1 121 ? 62.928 -7.291 14.574 1.00 27.08 121 GLY B N 1
ATOM 2272 C CA . GLY B 1 121 ? 62.674 -5.869 14.739 1.00 27.09 121 GLY B CA 1
ATOM 2273 C C . GLY B 1 121 ? 61.429 -5.365 14.035 1.00 26.12 121 GLY B C 1
ATOM 2274 O O . GLY B 1 121 ? 61.225 -4.153 13.949 1.00 27.05 121 GLY B O 1
ATOM 2275 N N . HIS B 1 122 ? 60.571 -6.276 13.569 1.00 24.84 122 HIS B N 1
ATOM 2276 C CA . HIS B 1 122 ? 59.320 -5.915 12.904 1.00 24.76 122 HIS B CA 1
ATOM 2277 C C . HIS B 1 122 ? 58.516 -4.949 13.794 1.00 23.60 122 HIS B C 1
ATOM 2278 O O . HIS B 1 122 ? 58.454 -5.120 14.997 1.00 22.83 122 HIS B O 1
ATOM 2285 N N . ILE B 1 123 ? 57.896 -3.941 13.192 1.00 22.94 123 ILE B N 1
ATOM 2286 C CA . ILE B 1 123 ? 57.089 -2.952 13.934 1.00 24.10 123 ILE B CA 1
ATOM 2287 C C . ILE B 1 123 ? 55.719 -3.149 13.341 1.00 23.86 123 ILE B C 1
ATOM 2288 O O . ILE B 1 123 ? 55.489 -2.747 12.199 1.00 24.06 123 ILE B O 1
ATOM 2293 N N . ALA B 1 124 ? 54.848 -3.861 14.067 1.00 22.27 124 ALA B N 1
ATOM 2294 C CA . ALA B 1 124 ? 53.505 -4.130 13.601 1.00 24.07 124 ALA B CA 1
ATOM 2295 C C . ALA B 1 124 ? 52.532 -2.986 13.913 1.00 22.55 124 ALA B C 1
ATOM 2296 O O . ALA B 1 124 ? 52.356 -2.617 15.085 1.00 26.26 124 ALA B O 1
ATOM 2298 N N . CYS B 1 125 ? 51.910 -2.431 12.882 1.00 23.63 125 CYS B N 1
ATOM 2299 C CA . CYS B 1 125 ? 50.879 -1.381 13.084 1.00 22.65 125 CYS B CA 1
ATOM 2300 C C . CYS B 1 125 ? 49.545 -2.169 13.148 1.00 21.76 125 CYS B C 1
ATOM 2301 O O . CYS B 1 125 ? 48.604 -1.823 13.873 1.00 23.24 125 CYS B O 1
ATOM 2304 N N . ASP B 1 126 ? 49.477 -3.243 12.385 1.00 21.50 126 ASP B N 1
ATOM 2305 C CA . ASP B 1 126 ? 48.291 -4.113 12.362 1.00 21.10 126 ASP B CA 1
ATOM 2306 C C . ASP B 1 126 ? 48.780 -5.480 12.828 1.00 22.75 126 ASP B C 1
ATOM 2307 O O . ASP B 1 126 ? 49.657 -6.098 12.192 1.00 20.05 126 ASP B O 1
ATOM 2312 N N . GLY B 1 127 ? 48.238 -5.951 13.947 1.00 23.44 127 GLY B N 1
ATOM 2313 C CA . GLY B 1 127 ? 48.652 -7.248 14.443 1.00 25.92 127 GLY B CA 1
ATOM 2314 C C . GLY B 1 127 ? 48.323 -8.381 13.490 1.00 26.82 127 GLY B C 1
ATOM 2315 O O . GLY B 1 127 ? 48.859 -9.481 13.668 1.00 26.73 127 GLY B O 1
ATOM 2316 N N . GLU B 1 128 ? 47.468 -8.154 12.481 1.00 24.44 128 GLU B N 1
ATOM 2317 C CA . GLU B 1 128 ? 47.141 -9.268 11.563 1.00 24.15 128 GLU B CA 1
ATOM 2318 C C . GLU B 1 128 ? 47.994 -9.340 10.326 1.00 21.43 128 GLU B C 1
ATOM 2319 O O . GLU B 1 128 ? 47.803 -10.230 9.495 1.00 17.99 128 GLU B O 1
ATOM 2325 N N . THR B 1 129 ? 48.927 -8.399 10.179 1.00 17.76 129 THR B N 1
ATOM 2326 C CA . THR B 1 129 ? 49.740 -8.407 9.011 1.00 18.05 129 THR B CA 1
ATOM 2327 C C . THR B 1 129 ? 50.643 -9.648 9.074 1.00 20.63 129 THR B C 1
ATOM 2328 O O . THR B 1 129 ? 51.242 -9.917 10.114 1.00 20.17 129 THR B O 1
ATOM 2332 N N . LYS B 1 130 ? 50.725 -10.408 7.981 1.00 20.85 130 LYS B N 1
ATOM 2333 C CA . LYS B 1 130 ? 51.602 -11.586 7.943 1.00 22.51 130 LYS B CA 1
ATOM 2334 C C . LYS B 1 130 ? 52.735 -11.437 6.955 1.00 21.31 130 LYS B C 1
ATOM 2335 O O . LYS B 1 130 ? 53.781 -12.046 7.133 1.00 22.49 130 LYS B O 1
ATOM 2341 N N . SER B 1 131 ? 52.518 -10.710 5.865 1.00 22.55 131 SER B N 1
ATOM 2342 C CA . SER B 1 131 ? 53.597 -10.505 4.909 1.00 22.10 131 SER B CA 1
ATOM 2343 C C . SER B 1 131 ? 53.556 -9.076 4.511 1.00 23.04 131 SER B C 1
ATOM 2344 O O . SER B 1 131 ? 52.530 -8.423 4.704 1.00 22.76 131 SER B O 1
ATOM 2347 N N . GLU B 1 132 ? 54.671 -8.581 3.960 1.00 23.26 132 GLU B N 1
ATOM 2348 C CA . GLU B 1 132 ? 54.815 -7.164 3.643 1.00 21.25 132 GLU B CA 1
ATOM 2349 C C . GLU B 1 132 ? 55.895 -6.881 2.582 1.00 21.41 132 GLU B C 1
ATOM 2350 O O . GLU B 1 132 ? 56.860 -7.650 2.397 1.00 18.99 132 GLU B O 1
ATOM 2356 N N . ILE B 1 133 ? 55.704 -5.795 1.847 1.00 19.13 133 ILE B N 1
ATOM 2357 C CA . ILE B 1 133 ? 56.676 -5.353 0.850 1.00 19.73 133 ILE B CA 1
ATOM 2358 C C . ILE B 1 133 ? 56.853 -3.856 1.005 1.00 21.02 133 ILE B C 1
ATOM 2359 O O . ILE B 1 133 ? 55.858 -3.080 1.108 1.00 20.62 133 ILE B O 1
ATOM 2364 N N . VAL B 1 134 ? 58.108 -3.429 1.068 1.00 20.08 134 VAL B N 1
ATOM 2365 C CA . VAL B 1 134 ? 58.400 -1.997 1.220 1.00 21.44 134 VAL B CA 1
ATOM 2366 C C . VAL B 1 134 ? 59.417 -1.585 0.198 1.00 21.22 134 VAL B C 1
ATOM 2367 O O . VAL B 1 134 ? 60.496 -2.180 0.081 1.00 21.24 134 VAL B O 1
ATOM 2371 N N . VAL B 1 135 ? 59.030 -0.583 -0.581 1.00 20.22 135 VAL B N 1
ATOM 2372 C CA . VAL B 1 135 ? 59.858 -0.060 -1.651 1.00 21.21 135 VAL B CA 1
ATOM 2373 C C . VAL B 1 135 ? 60.259 1.393 -1.367 1.00 22.45 135 VAL B C 1
ATOM 2374 O O . VAL B 1 135 ? 59.391 2.309 -1.216 1.00 23.15 135 VAL B O 1
ATOM 2378 N N . PRO B 1 136 ? 61.570 1.652 -1.281 1.00 23.84 136 PRO B N 1
ATOM 2379 C CA . PRO B 1 136 ? 61.992 3.043 -1.009 1.00 24.55 136 PRO B CA 1
ATOM 2380 C C . PRO B 1 136 ? 61.920 3.991 -2.220 1.00 24.23 136 PRO B C 1
ATOM 2381 O O . PRO B 1 136 ? 62.204 3.607 -3.356 1.00 23.71 136 PRO B O 1
ATOM 2385 N N . ILE B 1 137 ? 61.488 5.236 -1.970 1.00 25.44 137 ILE B N 1
ATOM 2386 C CA . ILE B 1 137 ? 61.369 6.241 -3.008 1.00 24.74 137 ILE B CA 1
ATOM 2387 C C . ILE B 1 137 ? 62.670 7.023 -2.935 1.00 26.19 137 ILE B C 1
ATOM 2388 O O . ILE B 1 137 ? 63.006 7.558 -1.884 1.00 27.01 137 ILE B O 1
ATOM 2393 N N . ILE B 1 138 ? 63.395 7.095 -4.051 1.00 28.59 138 ILE B N 1
ATOM 2394 C CA . ILE B 1 138 ? 64.714 7.751 -4.061 1.00 30.70 138 ILE B CA 1
ATOM 2395 C C . ILE B 1 138 ? 64.779 9.072 -4.802 1.00 28.83 138 ILE B C 1
ATOM 2396 O O . ILE B 1 138 ? 64.194 9.208 -5.869 1.00 29.22 138 ILE B O 1
ATOM 2401 N N . SER B 1 139 ? 65.496 10.045 -4.240 1.00 30.64 139 SER B N 1
ATOM 2402 C CA . SER B 1 139 ? 65.615 11.362 -4.884 1.00 32.50 139 SER B CA 1
ATOM 2403 C C . SER B 1 139 ? 66.654 11.347 -6.011 1.00 33.77 139 SER B C 1
ATOM 2404 O O . SER B 1 139 ? 67.434 10.392 -6.152 1.00 32.50 139 SER B O 1
ATOM 2407 N N . ASN B 1 140 ? 66.668 12.409 -6.808 1.00 35.31 140 ASN B N 1
ATOM 2408 C CA . ASN B 1 140 ? 67.659 12.514 -7.887 1.00 37.71 140 ASN B CA 1
ATOM 2409 C C . ASN B 1 140 ? 69.004 12.425 -7.209 1.00 38.76 140 ASN B C 1
ATOM 2410 O O . ASN B 1 140 ? 69.949 11.784 -7.685 1.00 39.64 140 ASN B O 1
ATOM 2415 N N . ASP B 1 141 ? 69.042 13.071 -6.059 1.00 40.18 141 ASP B N 1
ATOM 2416 C CA . ASP B 1 141 ? 70.200 13.165 -5.214 1.00 41.49 141 ASP B CA 1
ATOM 2417 C C . ASP B 1 141 ? 70.544 11.771 -4.637 1.00 41.21 141 ASP B C 1
ATOM 2418 O O . ASP B 1 141 ? 71.596 11.587 -4.026 1.00 40.72 141 ASP B O 1
ATOM 2423 N N . GLY B 1 142 ? 69.660 10.788 -4.829 1.00 39.91 142 GLY B N 1
ATOM 2424 C CA . GLY B 1 142 ? 69.928 9.454 -4.312 1.00 37.19 142 GLY B CA 1
ATOM 2425 C C . GLY B 1 142 ? 69.607 9.203 -2.838 1.00 36.62 142 GLY B C 1
ATOM 2426 O O . GLY B 1 142 ? 70.016 8.187 -2.250 1.00 36.31 142 GLY B O 1
ATOM 2427 N N . LYS B 1 143 ? 68.868 10.104 -2.209 1.00 34.10 143 LYS B N 1
ATOM 2428 C CA . LYS B 1 143 ? 68.532 9.901 -0.808 1.00 31.77 143 LYS B CA 1
ATOM 2429 C C . LYS B 1 143 ? 67.099 9.333 -0.700 1.00 29.04 143 LYS B C 1
ATOM 2430 O O . LYS B 1 143 ? 66.338 9.424 -1.650 1.00 26.96 143 LYS B O 1
ATOM 2436 N N . THR B 1 144 ? 66.748 8.741 0.439 1.00 26.38 144 THR B N 1
ATOM 2437 C CA . THR B 1 144 ? 65.389 8.185 0.631 1.00 25.96 144 THR B CA 1
ATOM 2438 C C . THR B 1 144 ? 64.370 9.323 0.934 1.00 25.19 144 THR B C 1
ATOM 2439 O O . THR B 1 144 ? 64.492 10.025 1.942 1.00 25.52 144 THR B O 1
ATOM 2443 N N . LEU B 1 145 ? 63.392 9.508 0.057 1.00 23.40 145 LEU B N 1
ATOM 2444 C CA . LEU B 1 145 ? 62.356 10.547 0.246 1.00 24.14 145 LEU B CA 1
ATOM 2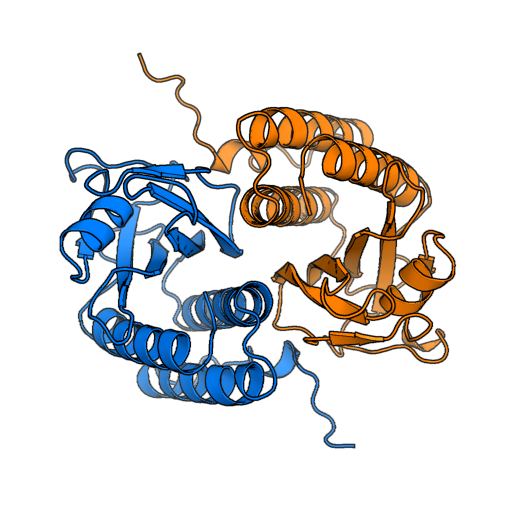445 C C . LEU B 1 145 ? 61.202 9.986 1.100 1.00 25.51 145 LEU B C 1
ATOM 2446 O O . LEU B 1 145 ? 60.481 10.716 1.794 1.00 26.03 145 LEU B O 1
ATOM 2451 N N . GLY B 1 146 ? 61.035 8.665 1.020 1.00 27.09 146 GLY B N 1
ATOM 2452 C CA . GLY B 1 146 ? 60.002 7.970 1.770 1.00 24.39 146 GLY B CA 1
ATOM 2453 C C . GLY B 1 146 ? 59.905 6.534 1.278 1.00 23.47 146 GLY B C 1
ATOM 2454 O O . GLY B 1 146 ? 60.754 6.062 0.512 1.00 22.12 146 GLY B O 1
ATOM 2455 N N . VAL B 1 147 ? 58.874 5.814 1.708 1.00 23.17 147 VAL B N 1
ATOM 2456 C CA . VAL B 1 147 ? 58.714 4.440 1.257 1.00 22.48 147 VAL B CA 1
ATOM 2457 C C . VAL B 1 147 ? 57.279 4.162 0.879 1.00 22.40 147 VAL B C 1
ATOM 2458 O O . VAL B 1 147 ? 56.350 4.876 1.302 1.00 22.50 147 VAL B O 1
ATOM 2462 N N . ILE B 1 148 ? 57.116 3.154 0.031 1.00 21.38 148 ILE B N 1
ATOM 2463 C CA . ILE B 1 148 ? 55.815 2.665 -0.381 1.00 22.01 148 ILE B CA 1
ATOM 2464 C C . ILE B 1 148 ? 55.708 1.387 0.439 1.00 22.78 148 ILE B C 1
ATOM 2465 O O . ILE B 1 148 ? 56.606 0.532 0.391 1.00 22.77 148 ILE B O 1
ATOM 2470 N N . ASP B 1 149 ? 54.610 1.262 1.180 1.00 21.36 149 ASP B N 1
ATOM 2471 C CA . ASP B 1 149 ? 54.406 0.138 2.091 1.00 20.67 149 ASP B CA 1
ATOM 2472 C C . ASP B 1 149 ? 53.069 -0.593 1.875 1.00 18.32 149 ASP B C 1
ATOM 2473 O O . ASP B 1 149 ? 51.949 0.026 1.907 1.00 15.20 149 ASP B O 1
ATOM 2478 N N . ILE B 1 150 ? 53.153 -1.882 1.611 1.00 15.73 150 ILE B N 1
ATOM 2479 C CA . ILE B 1 150 ? 51.921 -2.688 1.467 1.00 15.03 150 ILE B CA 1
ATOM 2480 C C . ILE B 1 150 ? 51.905 -3.849 2.443 1.00 19.62 150 ILE B C 1
ATOM 2481 O O . ILE B 1 150 ? 52.900 -4.627 2.498 1.00 19.07 150 ILE B O 1
ATOM 2486 N N . ASP B 1 151 ? 50.804 -4.027 3.193 1.00 18.19 151 ASP B N 1
ATOM 2487 C CA . ASP B 1 151 ? 50.718 -5.153 4.163 1.00 18.55 151 ASP B CA 1
ATOM 2488 C C . ASP B 1 151 ? 49.720 -6.177 3.596 1.00 20.23 151 ASP B C 1
ATOM 2489 O O . ASP B 1 151 ? 48.739 -5.791 2.948 1.00 16.98 151 ASP B O 1
ATOM 2494 N N . CYS B 1 152 ? 49.958 -7.464 3.868 1.00 17.34 152 CYS B N 1
ATOM 2495 C CA . CYS B 1 152 ? 49.055 -8.542 3.430 1.00 18.60 152 CYS B CA 1
ATOM 2496 C C . CYS B 1 152 ? 48.650 -9.422 4.600 1.00 19.59 152 CYS B C 1
ATOM 2497 O O . CYS B 1 152 ? 49.473 -9.727 5.473 1.00 19.23 152 CYS B O 1
ATOM 2500 N N . LEU B 1 153 ? 47.413 -9.916 4.580 1.00 19.62 153 LEU B N 1
ATOM 2501 C CA . LEU B 1 153 ? 46.908 -10.781 5.650 1.00 22.05 153 LEU B CA 1
ATOM 2502 C C . LEU B 1 153 ? 47.405 -12.210 5.590 1.00 24.32 153 LEU B C 1
ATOM 2503 O O . LEU B 1 153 ? 47.258 -12.937 6.562 1.00 23.45 153 LEU B O 1
ATOM 2508 N N . ASP B 1 154 ? 47.946 -12.625 4.442 1.00 25.69 154 ASP B N 1
ATOM 2509 C CA . ASP B 1 154 ? 48.491 -13.989 4.319 1.00 26.34 154 ASP B CA 1
ATOM 2510 C C . ASP B 1 154 ? 50.008 -13.917 4.214 1.00 25.06 154 ASP B C 1
ATOM 2511 O O . ASP B 1 154 ? 50.554 -12.878 3.830 1.00 24.32 154 ASP B O 1
ATOM 2516 N N . TYR B 1 155 ? 50.692 -15.018 4.545 1.00 24.49 155 TYR B N 1
ATOM 2517 C CA . TYR B 1 155 ? 52.142 -15.089 4.384 1.00 23.84 155 TYR B CA 1
ATOM 2518 C C . TYR B 1 155 ? 52.407 -15.129 2.878 1.00 24.89 155 TYR B C 1
ATOM 2519 O O . TYR B 1 155 ? 51.512 -15.436 2.092 1.00 25.88 155 TYR B O 1
ATOM 2528 N N . GLU B 1 156 ? 53.634 -14.803 2.474 1.00 25.43 156 GLU B N 1
ATOM 2529 C CA . GLU B 1 156 ? 54.022 -14.892 1.071 1.00 27.18 156 GLU B CA 1
ATOM 2530 C C . GLU B 1 156 ? 53.093 -14.173 0.100 1.00 24.87 156 GLU B C 1
ATOM 2531 O O . GLU B 1 156 ? 52.761 -14.687 -0.978 1.00 24.31 156 GLU B O 1
ATOM 2537 N N . GLY B 1 157 ? 52.666 -12.981 0.441 1.00 23.61 157 GLY B N 1
ATOM 2538 C CA . GLY B 1 157 ? 51.772 -12.313 -0.496 1.00 23.61 157 GLY B CA 1
ATOM 2539 C C . GLY B 1 157 ? 52.425 -11.576 -1.662 1.00 22.68 157 GLY B C 1
ATOM 2540 O O . GLY B 1 157 ? 51.738 -11.270 -2.619 1.00 23.43 157 GLY B O 1
ATOM 2541 N N . PHE B 1 158 ? 53.738 -11.329 -1.602 1.00 22.24 158 PHE B N 1
ATOM 2542 C CA . PHE B 1 158 ? 54.463 -10.556 -2.638 1.00 21.19 158 PHE B CA 1
ATOM 2543 C C . PHE B 1 158 ? 55.689 -11.221 -3.283 1.00 22.44 158 PHE B C 1
ATOM 2544 O O . PHE B 1 158 ? 56.327 -12.093 -2.681 1.00 22.92 158 PHE B O 1
ATOM 2552 N N . ASP B 1 159 ? 56.045 -10.770 -4.492 1.00 22.29 159 ASP B N 1
ATOM 2553 C CA . ASP B 1 159 ? 57.191 -11.348 -5.191 1.00 23.65 159 ASP B CA 1
ATOM 2554 C C . ASP B 1 159 ? 57.921 -10.245 -5.972 1.00 23.24 159 ASP B C 1
ATOM 2555 O O . ASP B 1 159 ? 57.538 -9.062 -5.903 1.00 23.59 159 ASP B O 1
ATOM 2560 N N . HIS B 1 160 ? 58.945 -10.601 -6.726 1.00 21.59 160 HIS B N 1
ATOM 2561 C CA . HIS B 1 160 ? 59.698 -9.566 -7.436 1.00 21.23 160 HIS B CA 1
ATOM 2562 C C . HIS B 1 160 ? 59.017 -8.828 -8.599 1.00 21.65 160 HIS B C 1
ATOM 2563 O O . HIS B 1 160 ? 59.579 -7.858 -9.105 1.00 21.53 160 HIS B O 1
ATOM 2570 N N . VAL B 1 161 ? 57.848 -9.293 -9.047 1.00 18.67 161 VAL B N 1
ATOM 2571 C CA . VAL B 1 161 ? 57.114 -8.562 -10.074 1.00 22.51 161 VAL B CA 1
ATOM 2572 C C . VAL B 1 161 ? 56.510 -7.343 -9.344 1.00 21.38 161 VAL B C 1
ATOM 2573 O O . VAL B 1 161 ? 56.392 -6.271 -9.912 1.00 22.96 161 VAL B O 1
ATOM 2577 N N . ASP B 1 162 ? 56.121 -7.520 -8.084 1.00 20.58 162 ASP B N 1
ATOM 2578 C CA . ASP B 1 162 ? 55.563 -6.418 -7.300 1.00 22.16 162 ASP B CA 1
ATOM 2579 C C . ASP B 1 162 ? 56.661 -5.371 -7.094 1.00 22.15 162 ASP B C 1
ATOM 2580 O O . ASP B 1 162 ? 56.419 -4.166 -7.188 1.00 21.32 162 ASP B O 1
ATOM 2585 N N . LYS B 1 163 ? 57.863 -5.840 -6.798 1.00 21.31 163 LYS B N 1
ATOM 2586 C CA . LYS B 1 163 ? 59.003 -4.952 -6.593 1.00 22.67 163 LYS B CA 1
ATOM 2587 C C . LYS B 1 163 ? 59.319 -4.172 -7.856 1.00 22.93 163 LYS B C 1
ATOM 2588 O O . LYS B 1 163 ? 59.673 -2.971 -7.807 1.00 25.52 163 LYS B O 1
ATOM 2594 N N . GLU B 1 164 ? 59.258 -4.875 -8.991 1.00 23.21 164 GLU B N 1
ATOM 2595 C CA . GLU B 1 164 ? 59.595 -4.264 -10.252 1.00 23.04 164 GLU B CA 1
ATOM 2596 C C . GLU B 1 164 ? 58.609 -3.138 -10.542 1.00 23.53 164 GLU B C 1
ATOM 2597 O O . GLU B 1 164 ? 59.043 -2.019 -10.863 1.00 23.93 164 GLU B O 1
ATOM 2603 N N . PHE B 1 165 ? 57.316 -3.410 -10.440 1.00 23.73 165 PHE B N 1
ATOM 2604 C CA . PHE B 1 165 ? 56.332 -2.346 -10.697 1.00 26.86 165 PHE B CA 1
ATOM 2605 C C . PHE B 1 165 ? 56.346 -1.257 -9.637 1.00 26.66 165 PHE B C 1
ATOM 2606 O O . PHE B 1 165 ? 56.163 -0.069 -9.960 1.00 28.28 165 PHE B O 1
ATOM 2614 N N . LEU B 1 166 ? 56.557 -1.612 -8.372 1.00 24.27 166 LEU B N 1
ATOM 2615 C CA . LEU B 1 166 ? 56.529 -0.558 -7.364 1.00 22.89 166 LEU B CA 1
ATOM 2616 C C . LEU B 1 166 ? 57.771 0.316 -7.460 1.00 24.43 166 LEU B C 1
ATOM 2617 O O . LEU B 1 166 ? 57.719 1.494 -7.086 1.00 23.09 166 LEU B O 1
ATOM 2622 N N . GLU B 1 167 ? 58.897 -0.233 -7.930 1.00 22.09 167 GLU B N 1
ATOM 2623 C CA . GLU B 1 167 ? 60.083 0.611 -8.049 1.00 23.69 167 GLU B CA 1
ATOM 2624 C C . GLU B 1 167 ? 59.896 1.552 -9.230 1.00 23.65 167 GLU B C 1
ATOM 2625 O O . GLU B 1 167 ? 60.479 2.614 -9.238 1.00 25.80 167 GLU B O 1
ATOM 2631 N N . LYS B 1 168 ? 59.088 1.186 -10.224 1.00 23.10 168 LYS B N 1
ATOM 2632 C CA . LYS B 1 168 ? 58.861 2.090 -11.354 1.00 24.87 168 LYS B CA 1
ATOM 2633 C C . LYS B 1 168 ? 57.970 3.226 -10.843 1.00 25.51 168 LYS B C 1
ATOM 2634 O O . LYS B 1 168 ? 58.168 4.401 -11.186 1.00 24.42 168 LYS B O 1
ATOM 2640 N N . LEU B 1 169 ? 57.015 2.847 -9.999 1.00 21.20 169 LEU B N 1
ATOM 2641 C CA . LEU B 1 169 ? 56.075 3.803 -9.433 1.00 21.28 169 LEU B CA 1
ATOM 2642 C C . LEU B 1 169 ? 56.784 4.814 -8.545 1.00 21.04 169 LEU B C 1
ATOM 2643 O O . LEU B 1 169 ? 56.416 5.988 -8.524 1.00 23.31 169 LEU B O 1
ATOM 2648 N N . ALA B 1 170 ? 57.764 4.340 -7.788 1.00 20.55 170 ALA B N 1
ATOM 2649 C CA . ALA B 1 170 ? 58.526 5.171 -6.894 1.00 21.33 170 ALA B CA 1
ATOM 2650 C C . ALA B 1 170 ? 59.287 6.204 -7.724 1.00 24.08 170 ALA B C 1
ATOM 2651 O O . ALA B 1 170 ? 59.427 7.352 -7.323 1.00 26.02 170 ALA B O 1
ATOM 2653 N N . LYS B 1 171 ? 59.792 5.796 -8.880 1.00 25.87 171 LYS B N 1
ATOM 2654 C CA . LYS B 1 171 ? 60.519 6.744 -9.728 1.00 26.63 171 LYS B CA 1
ATOM 2655 C C . LYS B 1 171 ? 59.580 7.834 -10.296 1.00 26.21 171 LYS B C 1
ATOM 2656 O O . LYS B 1 171 ? 59.964 9.008 -10.421 1.00 25.90 171 LYS B O 1
ATOM 2662 N N . LEU B 1 172 ? 58.350 7.443 -10.593 1.00 24.49 172 LEU B N 1
ATOM 2663 C CA . LEU B 1 172 ? 57.353 8.359 -11.138 1.00 25.51 172 LEU B CA 1
ATOM 2664 C C . LEU B 1 172 ? 56.902 9.348 -10.074 1.00 24.72 172 LEU B C 1
ATOM 2665 O O . LEU B 1 172 ? 56.484 10.492 -10.387 1.00 26.06 172 LEU B O 1
ATOM 2670 N N . ILE B 1 173 ? 56.958 8.901 -8.823 1.00 24.24 173 ILE B N 1
ATOM 2671 C CA . ILE B 1 173 ? 56.570 9.723 -7.688 1.00 23.39 173 ILE B CA 1
ATOM 2672 C C . ILE B 1 173 ? 57.673 10.755 -7.500 1.00 26.22 173 ILE B C 1
ATOM 2673 O O . ILE B 1 173 ? 57.405 11.960 -7.335 1.00 23.64 173 ILE B O 1
ATOM 2678 N N . ASN B 1 174 ? 58.918 10.292 -7.541 1.00 27.26 174 ASN B N 1
ATOM 2679 C CA . ASN B 1 174 ? 60.047 11.221 -7.385 1.00 28.23 174 ASN B CA 1
ATOM 2680 C C . ASN B 1 174 ? 60.025 12.351 -8.434 1.00 29.11 174 ASN B C 1
ATOM 2681 O O . ASN B 1 174 ? 60.307 13.520 -8.113 1.00 30.86 174 ASN B O 1
ATOM 2686 N N . LYS B 1 175 ? 59.716 11.998 -9.683 1.00 29.74 175 LYS B N 1
ATOM 2687 C CA . LYS B 1 175 ? 59.700 12.982 -10.769 1.00 30.45 175 LYS B CA 1
ATOM 2688 C C . LYS B 1 175 ? 58.455 13.837 -10.786 1.00 30.33 175 LYS B C 1
ATOM 2689 O O . LYS B 1 175 ? 58.438 14.899 -11.416 1.00 29.42 175 LYS B O 1
ATOM 2695 N N . SER B 1 176 ? 57.397 13.371 -10.130 1.00 28.67 176 SER B N 1
ATOM 2696 C CA . SER B 1 176 ? 56.138 14.097 -10.144 1.00 27.47 176 SER B CA 1
ATOM 2697 C C . SER B 1 176 ? 55.843 14.872 -8.877 1.00 27.60 176 SER B C 1
ATOM 2698 O O . SER B 1 176 ? 54.958 15.743 -8.853 1.00 27.84 176 SER B O 1
ATOM 2701 N N . CYS B 1 177 ? 56.553 14.554 -7.812 1.00 27.49 177 CYS B N 1
ATOM 2702 C CA . CYS B 1 177 ? 56.292 15.218 -6.555 1.00 28.55 177 CYS B CA 1
ATOM 2703 C C . CYS B 1 177 ? 57.477 16.016 -6.084 1.00 30.67 177 CYS B C 1
ATOM 2704 O O . CYS B 1 177 ? 58.633 15.725 -6.413 1.00 34.18 177 CYS B O 1
ATOM 2707 N N . VAL B 1 178 ? 57.174 17.034 -5.299 1.00 31.83 178 VAL B N 1
ATOM 2708 C CA . VAL B 1 178 ? 58.187 17.866 -4.697 1.00 32.34 178 VAL B CA 1
ATOM 2709 C C . VAL B 1 178 ? 58.003 17.633 -3.195 1.00 32.87 178 VAL B C 1
ATOM 2710 O O . VAL B 1 178 ? 56.989 17.999 -2.596 1.00 35.01 178 VAL B O 1
ATOM 2714 N N . PHE B 1 179 ? 58.973 16.985 -2.587 1.00 34.47 179 PHE B N 1
ATOM 2715 C CA . PHE B 1 179 ? 58.905 16.719 -1.161 1.00 34.98 179 PHE B CA 1
ATOM 2716 C C . PHE B 1 179 ? 59.598 17.835 -0.369 1.00 38.47 179 PHE B C 1
ATOM 2717 O O . PHE B 1 179 ? 59.107 18.169 0.740 1.00 40.20 179 PHE B O 1
#

Nearest PDB structures (foldseek):
  1f5m-ass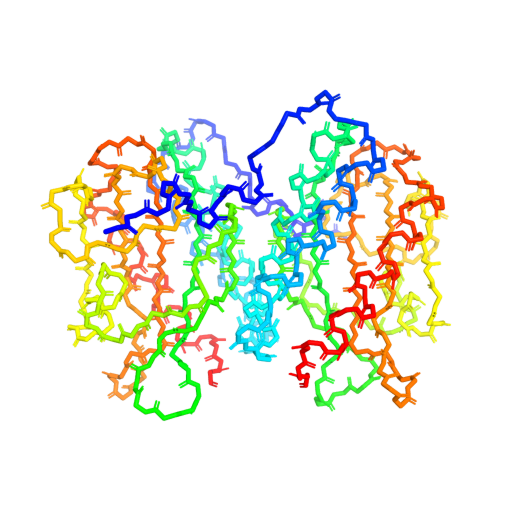embly1_B  TM=9.981E-01  e=1.602E-35  Saccharomyces cerevisiae
  5hl6-assembly1_A  TM=9.379E-01  e=8.700E-19  Burkholderia vietnamiensis G4
  3rfb-assembly1_A  TM=9.366E-01  e=1.825E-17  Streptococcus pneumoniae R6
  1vhm-assembly1_A  TM=9.056E-01  e=3.566E-17  Escherichia col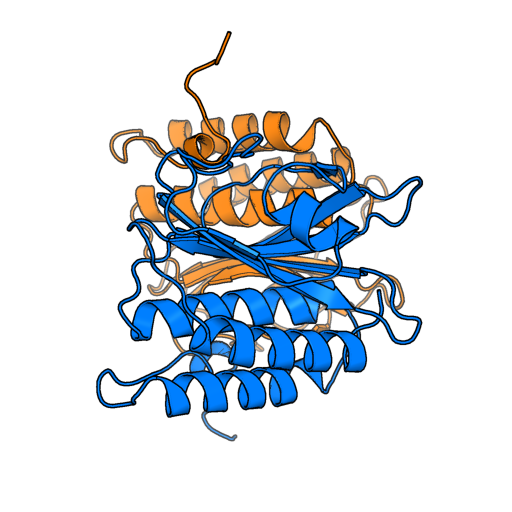i
  8dgd-assembly1_A  TM=8.988E-01  e=6.168E-17  Klebsiella pneumoniae subsp. pneumoniae HS11286

Secondary structure (DSSP, 8-state):
--S--GGGGG---TTS-HHHHHHHHHHHHHHHHTT--BHHHHHHHHHHHHHHHHHHTT--EEEEEEEEE-SSSS-EEEEEEEEES---SEEETTSHHHHHHHHHTS-EEES-GGGSTT---SSTT--EEEEEEEE-TTS-EEEEEEEEESSTT---HHHHHHHHHHHHHHHHH-B-/---S--GGGGG---TTS-HHHHHHHHHHHHHHHHTT--BHHHHHHHHHHHHHHHHHHTT--EEEEEEEEE-SS-TTEEEEEEEEES---SEEETTSHHHHHHHHH-S-EEES-GGGSTT---SSTT--EEEEEEEE-TTS-EEEEEEEEESSTT---HHHHHHHHHHHHHHHHH-B-

Organism: Saccharomyces cerevisiae (strain ATCC 204508 / S288c) (NCBI:txid559292)

GO terms:
  GO:0033745 L-methionine (R)-S-oxide reductase activity (F, IDA)
  GO:0034599 cellular response to oxidative stress (P, IMP)
  GO:0005634 nucleus (C, HDA)
  GO:0005737 cytoplasm (C, HDA)
  GO:0005829 cytosol (C, HDA)

Solvent-accessible surface area: 15203 Å² total; per-residue (Å²): 165,118,62,156,68,53,4,58,65,11,102,27,65,109,142,43,83,59,140,71,2,9,79,72,0,16,111,14,4,98,54,11,5,127,63,29,87,45,47,7,0,3,0,0,4,0,0,0,0,0,46,24,0,0,118,39,31,94,26,73,10,11,9,0,0,0,2,10,26,45,110,83,148,148,65,9,0,7,0,0,0,1,7,6,44,1,0,8,31,77,8,70,40,40,122,6,4,5,0,33,0,1,61,73,96,97,15,32,65,9,72,24,2,112,172,51,126,56,43,68,34,20,5,45,101,5,71,0,12,0,0,1,9,0,58,21,117,126,26,119,8,32,0,0,0,8,0,11,1,49,79,114,129,22,9,68,102,56,1,67,91,8,0,60,100,0,5,136,50,0,24,149,26,10,98,81,167,108,112,59,153,68,51,1,48,65,13,64,60,59,76,142,46,83,52,92,78,2,7,73,77,16,15,104,15,3,98,52,10,6,124,62,28,86,48,46,7,0,3,0,0,3,0,1,0,4,0,48,40,0,3,82,25,35,92,25,65,2,12,9,0,0,0,2,11,19,44,92,99,72,96,81,7,0,14,0,0,0,1,6,6,58,1,1,8,27,93,8,82,32,39,124,4,3,6,0,28,0,2,53,67,100,100,17,32,45,10,75,24,0,105,155,43,123,57,40,69,33,20,5,42,100,4,79,0,10,0,0,0,8,0,58,13,140,118,26,136,11,37,0,0,0,8,0,11,2,55,78,100,140,19,20,70,124,52,1,57,100,20,8,48,90,1,4,127,44,0,26,162,22,10,100,79

Radius of gyration: 19.13 Å; Cα contacts (8 Å, |Δi|>4): 791; chains: 2; bounding box: 50×48×49 Å